Protein AF-0000000077558206 (afdb_homodimer)

Structure (mmCIF, N/CA/C/O backbone):
data_AF-0000000077558206-model_v1
#
loop_
_entity.id
_entity.type
_entity.pdbx_description
1 polymer '(pine wood nematode) hypothetical protein'
#
loop_
_atom_site.group_PDB
_atom_site.id
_atom_site.type_symbol
_atom_site.label_atom_id
_atom_site.label_alt_id
_atom_site.label_comp_id
_atom_site.label_asym_id
_atom_site.label_entity_id
_atom_site.label_seq_id
_atom_site.pdbx_PDB_ins_code
_atom_site.Cartn_x
_atom_site.Cartn_y
_atom_site.Cartn_z
_atom_site.occupancy
_atom_site.B_iso_or_equiv
_atom_site.auth_seq_id
_atom_site.auth_comp_id
_atom_site.auth_asym_id
_atom_site.auth_atom_id
_atom_site.pdbx_PDB_model_num
ATOM 1 N N . MET A 1 1 ? -5.539 -11.508 20.312 1 57.5 1 MET A N 1
ATOM 2 C CA . MET A 1 1 ? -4.316 -12.227 19.969 1 57.5 1 MET A CA 1
ATOM 3 C C . MET A 1 1 ? -4.086 -12.203 18.453 1 57.5 1 MET A C 1
ATOM 5 O O . MET A 1 1 ? -5.039 -12.141 17.688 1 57.5 1 MET A O 1
ATOM 9 N N . GLY A 1 2 ? -2.895 -11.781 18.016 1 81.25 2 GLY A N 1
ATOM 10 C CA . GLY A 1 2 ? -2.566 -11.617 16.609 1 81.25 2 GLY A CA 1
ATOM 11 C C . GLY A 1 2 ? -2.549 -12.922 15.836 1 81.25 2 GLY A C 1
ATOM 12 O O . GLY A 1 2 ? -2.586 -14 16.438 1 81.25 2 GLY A O 1
ATOM 13 N N . TYR A 1 3 ? -2.822 -13.117 14.633 1 94.12 3 TYR A N 1
ATOM 14 C CA . TYR A 1 3 ? -2.773 -14.273 13.734 1 94.12 3 TYR A CA 1
ATOM 15 C C . TYR A 1 3 ? -1.384 -14.891 13.719 1 94.12 3 TYR A C 1
ATOM 17 O O . TYR A 1 3 ? -0.377 -14.18 13.695 1 94.12 3 TYR A O 1
ATOM 25 N N . SER A 1 4 ? -1.424 -16.219 13.82 1 95.5 4 SER A N 1
ATOM 26 C CA . SER A 1 4 ? -0.163 -16.891 13.555 1 95.5 4 SER A CA 1
ATOM 27 C C . SER A 1 4 ? 0.187 -16.859 12.07 1 95.5 4 SER A C 1
ATOM 29 O O . SER A 1 4 ? -0.67 -16.562 11.234 1 95.5 4 SER A O 1
ATOM 31 N N . LYS A 1 5 ? 1.451 -17.172 11.789 1 95.75 5 LYS A N 1
ATOM 32 C CA . LYS A 1 5 ? 1.877 -17.266 10.398 1 95.75 5 LYS A CA 1
ATOM 33 C C . LYS A 1 5 ? 1.043 -18.297 9.641 1 95.75 5 LYS A C 1
ATOM 35 O O . LYS A 1 5 ? 0.62 -18.047 8.508 1 95.75 5 LYS A O 1
ATOM 40 N N . GLU A 1 6 ? 0.817 -19.453 10.188 1 97.38 6 GLU A N 1
ATOM 41 C CA . GLU A 1 6 ? 0.052 -20.531 9.555 1 97.38 6 GLU A CA 1
ATOM 42 C C . GLU A 1 6 ? -1.381 -20.078 9.273 1 97.38 6 GLU A C 1
ATOM 44 O O . GLU A 1 6 ? -1.93 -20.391 8.211 1 97.38 6 GLU A O 1
ATOM 49 N N . GLU A 1 7 ? -1.944 -19.375 10.18 1 97.94 7 GLU A N 1
ATOM 50 C CA . GLU A 1 7 ? -3.301 -18.875 9.984 1 97.94 7 GLU A CA 1
ATOM 51 C C . GLU A 1 7 ? -3.365 -17.891 8.82 1 97.94 7 GLU A C 1
ATOM 53 O O . GLU A 1 7 ? -4.305 -17.922 8.023 1 97.94 7 GLU A O 1
ATOM 58 N N . LEU A 1 8 ? -2.393 -17.047 8.75 1 98.25 8 LEU A N 1
ATOM 59 C CA . LEU A 1 8 ? -2.355 -16.078 7.66 1 98.25 8 LEU A CA 1
ATOM 60 C C . LEU A 1 8 ? -2.121 -16.766 6.324 1 98.25 8 LEU A C 1
ATOM 62 O O . LEU A 1 8 ? -2.713 -16.375 5.309 1 98.25 8 LEU A O 1
ATOM 66 N N . GLU A 1 9 ? -1.295 -17.797 6.32 1 98.19 9 GLU A N 1
ATOM 67 C CA . GLU A 1 9 ? -1.099 -18.594 5.105 1 98.19 9 GLU A CA 1
ATOM 68 C C . GLU A 1 9 ? -2.408 -19.219 4.641 1 98.19 9 GLU A C 1
ATOM 70 O O . GLU A 1 9 ? -2.693 -19.25 3.443 1 98.19 9 GLU A O 1
ATOM 75 N N . ASN A 1 10 ? -3.145 -19.641 5.52 1 97.81 10 ASN A N 1
ATOM 76 C CA . ASN A 1 10 ? -4.418 -20.266 5.18 1 97.81 10 ASN A CA 1
ATOM 77 C C . ASN A 1 10 ? -5.414 -19.25 4.637 1 97.81 10 ASN A C 1
ATOM 79 O O . ASN A 1 10 ? -6.188 -19.562 3.727 1 97.81 10 ASN A O 1
ATOM 83 N N . LEU A 1 11 ? -5.355 -18.047 5.184 1 97.44 11 LEU A N 1
ATOM 84 C CA . LEU A 1 11 ? -6.246 -16.984 4.703 1 97.44 11 LEU A CA 1
ATOM 85 C C . LEU A 1 11 ? -5.91 -16.609 3.268 1 97.44 11 LEU A C 1
ATOM 87 O O . LEU A 1 11 ? -6.809 -16.297 2.477 1 97.44 11 LEU A O 1
ATOM 91 N N . LEU A 1 12 ? -4.648 -16.672 2.92 1 97.94 12 LEU A N 1
ATOM 92 C CA . LEU A 1 12 ? -4.227 -16.219 1.602 1 97.94 12 LEU A CA 1
ATOM 93 C C . LEU A 1 12 ? -4.195 -17.375 0.605 1 97.94 12 LEU A C 1
ATOM 95 O O . LEU A 1 12 ? -4 -17.156 -0.593 1 97.94 12 LEU A O 1
ATOM 99 N N . LYS A 1 13 ? -4.414 -18.562 1.071 1 97.25 13 LYS A N 1
ATOM 100 C CA . LYS A 1 13 ? -4.199 -19.75 0.261 1 97.25 13 LYS A CA 1
ATOM 101 C C . LYS A 1 13 ? -5.047 -19.719 -1.009 1 97.25 13 LYS A C 1
ATOM 103 O O . LYS A 1 13 ? -4.543 -19.984 -2.104 1 97.25 13 LYS A O 1
ATOM 108 N N . VAL A 1 14 ? -6.277 -19.375 -0.902 1 96 14 VAL A N 1
ATOM 109 C CA . VAL A 1 14 ? -7.168 -19.359 -2.059 1 96 14 VAL A CA 1
ATOM 110 C C . VAL A 1 14 ? -6.668 -18.344 -3.078 1 96 14 VAL A C 1
ATOM 112 O O . VAL A 1 14 ? -6.59 -18.641 -4.273 1 96 14 VAL A O 1
ATOM 115 N N . SER A 1 15 ? -6.328 -17.156 -2.637 1 97.12 15 SER A N 1
ATOM 116 C CA . SER A 1 15 ? -5.848 -16.078 -3.51 1 97.12 15 SER A CA 1
ATOM 117 C C . SER A 1 15 ? -4.535 -16.469 -4.18 1 97.12 15 SER A C 1
ATOM 119 O O . SER A 1 15 ? -4.359 -16.266 -5.383 1 97.12 15 SER A O 1
ATOM 121 N N . GLU A 1 16 ? -3.66 -17.016 -3.387 1 96.75 16 GLU A N 1
ATOM 122 C CA . GLU A 1 16 ? -2.344 -17.328 -3.934 1 96.75 16 GLU A CA 1
ATOM 123 C C . GLU A 1 16 ? -2.4 -18.562 -4.844 1 96.75 16 GLU A C 1
ATOM 125 O O . GLU A 1 16 ? -1.665 -18.641 -5.828 1 96.75 16 GLU A O 1
ATOM 130 N N . ASP A 1 17 ? -3.301 -19.547 -4.531 1 96.25 17 ASP A N 1
ATOM 131 C CA . ASP A 1 17 ? -3.52 -20.656 -5.445 1 96.25 17 ASP A CA 1
ATOM 132 C C . ASP A 1 17 ? -4.078 -20.172 -6.781 1 96.25 17 ASP A C 1
ATOM 134 O O . ASP A 1 17 ? -3.648 -20.625 -7.84 1 96.25 17 ASP A O 1
ATOM 138 N N . ALA A 1 18 ? -4.992 -19.281 -6.738 1 95.12 18 ALA A N 1
ATOM 139 C CA . ALA A 1 18 ? -5.559 -18.703 -7.953 1 95.12 18 ALA A CA 1
ATOM 140 C C . ALA A 1 18 ? -4.488 -17.969 -8.758 1 95.12 18 ALA A C 1
ATOM 142 O O . ALA A 1 18 ? -4.48 -18.031 -9.992 1 95.12 18 ALA A O 1
ATOM 143 N N . ALA A 1 19 ? -3.67 -17.312 -8.094 1 94.56 19 ALA A N 1
ATOM 144 C CA . ALA A 1 19 ? -2.58 -16.594 -8.758 1 94.56 19 ALA A CA 1
ATOM 145 C C . ALA A 1 19 ? -1.651 -17.562 -9.484 1 94.56 19 ALA A C 1
ATOM 147 O O . ALA A 1 19 ? -1.249 -17.312 -10.625 1 94.56 19 ALA A O 1
ATOM 148 N N . ASP A 1 20 ? -1.34 -18.609 -8.781 1 92.94 20 ASP A N 1
ATOM 149 C CA . ASP A 1 20 ? -0.462 -19.625 -9.383 1 92.94 20 ASP A CA 1
ATOM 150 C C . ASP A 1 20 ? -1.051 -20.156 -10.68 1 92.94 20 ASP A C 1
ATOM 152 O O . ASP A 1 20 ? -0.348 -20.281 -11.688 1 92.94 20 ASP A O 1
ATOM 156 N N . VAL A 1 21 ? -2.266 -20.438 -10.672 1 93.56 21 VAL A N 1
ATOM 157 C CA . VAL A 1 21 ? -2.949 -20.984 -11.836 1 93.56 21 VAL A CA 1
ATOM 158 C C . VAL A 1 21 ? -3.002 -19.938 -12.945 1 93.56 21 VAL A C 1
ATOM 160 O O . VAL A 1 21 ? -2.674 -20.234 -14.102 1 93.56 21 VAL A O 1
ATOM 163 N N . ALA A 1 22 ? -3.393 -18.734 -12.617 1 93.19 22 ALA A N 1
ATOM 164 C CA . ALA A 1 22 ? -3.543 -17.672 -13.609 1 93.19 22 ALA A CA 1
ATOM 165 C C . ALA A 1 22 ? -2.211 -17.359 -14.289 1 93.19 22 ALA A C 1
ATOM 167 O O . ALA A 1 22 ? -2.16 -17.156 -15.508 1 93.19 22 ALA A O 1
ATOM 168 N N . VAL A 1 23 ? -1.172 -17.297 -13.5 1 89.06 23 VAL A N 1
ATOM 169 C CA . VAL A 1 23 ? 0.158 -16.984 -14.008 1 89.06 23 VAL A CA 1
ATOM 170 C C . VAL A 1 23 ? 0.645 -18.125 -14.906 1 89.06 23 VAL A C 1
ATOM 172 O O . VAL A 1 23 ? 1.189 -17.875 -15.984 1 89.06 23 VAL A O 1
ATOM 175 N N . GLU A 1 24 ? 0.422 -19.344 -14.438 1 86.81 24 GLU A N 1
ATOM 176 C CA . GLU A 1 24 ? 0.828 -20.5 -15.211 1 86.81 24 GLU A CA 1
ATOM 177 C C . GLU A 1 24 ? 0.136 -20.531 -16.578 1 86.81 24 GLU A C 1
ATOM 179 O O . GLU A 1 24 ? 0.767 -20.812 -17.594 1 86.81 24 GLU A O 1
ATOM 184 N N . LEU A 1 25 ? -1.061 -20.109 -16.625 1 87.38 25 LEU A N 1
ATOM 185 C CA . LEU A 1 25 ? -1.852 -20.172 -17.844 1 87.38 25 LEU A CA 1
ATOM 186 C C . LEU A 1 25 ? -1.728 -18.875 -18.641 1 87.38 25 LEU A C 1
ATOM 188 O O . LEU A 1 25 ? -2.254 -18.781 -19.75 1 87.38 25 LEU A O 1
ATOM 192 N N . LYS A 1 26 ? -1.07 -17.922 -18.062 1 87.25 26 LYS A N 1
ATOM 193 C CA . LYS A 1 26 ? -0.987 -16.594 -18.656 1 87.25 26 LYS A CA 1
ATOM 194 C C . LYS A 1 26 ? -2.373 -16.062 -19.016 1 87.25 26 LYS A C 1
ATOM 196 O O . LYS A 1 26 ? -2.572 -15.523 -20.109 1 87.25 26 LYS A O 1
ATOM 201 N N . ASP A 1 27 ? -3.268 -16.344 -18.094 1 90.81 27 ASP A N 1
ATOM 202 C CA . ASP A 1 27 ? -4.676 -15.984 -18.234 1 90.81 27 ASP A CA 1
ATOM 203 C C . ASP A 1 27 ? -4.91 -14.523 -17.844 1 90.81 27 ASP A C 1
ATOM 205 O O . ASP A 1 27 ? -4.957 -14.18 -16.672 1 90.81 27 ASP A O 1
ATOM 209 N N . HIS A 1 28 ? -5.18 -13.727 -18.797 1 92.19 28 HIS A N 1
ATOM 210 C CA . HIS A 1 28 ? -5.32 -12.289 -18.594 1 92.19 28 HIS A CA 1
ATOM 211 C C . HIS A 1 28 ? -6.465 -11.984 -17.625 1 92.19 28 HIS A C 1
ATOM 213 O O . HIS A 1 28 ? -6.312 -11.18 -16.703 1 92.19 28 HIS A O 1
ATOM 219 N N . GLU A 1 29 ? -7.57 -12.57 -17.844 1 93.94 29 GLU A N 1
ATOM 220 C CA . GLU A 1 29 ? -8.727 -12.344 -16.984 1 93.94 29 GLU A CA 1
ATOM 221 C C . GLU A 1 29 ? -8.461 -12.828 -15.555 1 93.94 29 GLU A C 1
ATOM 223 O O . GLU A 1 29 ? -8.82 -12.156 -14.586 1 93.94 29 GLU A O 1
ATOM 228 N N . GLY A 1 30 ? -7.906 -13.953 -15.422 1 94.94 30 GLY A N 1
ATOM 229 C CA . GLY A 1 30 ? -7.555 -14.484 -14.117 1 94.94 30 GLY A CA 1
ATOM 230 C C . GLY A 1 30 ? -6.582 -13.602 -13.359 1 94.94 30 GLY A C 1
ATOM 231 O O . GLY A 1 30 ? -6.711 -13.43 -12.148 1 94.94 30 GLY A O 1
ATOM 232 N N . ILE A 1 31 ? -5.594 -13.094 -14.047 1 94.94 31 ILE A N 1
ATOM 233 C CA . ILE A 1 31 ? -4.629 -12.203 -13.43 1 94.94 31 ILE A CA 1
ATOM 234 C C . ILE A 1 31 ? -5.328 -10.922 -12.961 1 94.94 31 ILE A C 1
ATOM 236 O O . ILE A 1 31 ? -5.09 -10.445 -11.852 1 94.94 31 ILE A O 1
ATOM 240 N N . SER A 1 32 ? -6.156 -10.438 -13.828 1 96.69 32 SER A N 1
ATOM 241 C CA . SER A 1 32 ? -6.906 -9.242 -13.469 1 96.69 32 SER A CA 1
ATOM 242 C C . SER A 1 32 ? -7.691 -9.438 -12.18 1 96.69 32 SER A C 1
ATOM 244 O O . SER A 1 32 ? -7.758 -8.539 -11.344 1 96.69 32 SER A O 1
ATOM 246 N N . LYS A 1 33 ? -8.188 -10.555 -11.922 1 96.12 33 LYS A N 1
ATOM 247 C CA . LYS A 1 33 ? -9.07 -10.844 -10.797 1 96.12 33 LYS A CA 1
ATOM 248 C C . LYS A 1 33 ? -8.289 -10.953 -9.492 1 96.12 33 LYS A C 1
ATOM 250 O O . LYS A 1 33 ? -8.875 -10.945 -8.406 1 96.12 33 LYS A O 1
ATOM 255 N N . LEU A 1 34 ? -6.992 -11.047 -9.586 1 97.12 34 LEU A N 1
ATOM 256 C CA . LEU A 1 34 ? -6.164 -11.094 -8.383 1 97.12 34 LEU A CA 1
ATOM 257 C C . LEU A 1 34 ? -6.129 -9.734 -7.691 1 97.12 34 LEU A C 1
ATOM 259 O O . LEU A 1 34 ? -5.797 -9.648 -6.508 1 97.12 34 LEU A O 1
ATOM 263 N N . TYR A 1 35 ? -6.434 -8.742 -8.445 1 98.06 35 TYR A N 1
ATOM 264 C CA . TYR A 1 35 ? -6.184 -7.387 -7.98 1 98.06 35 TYR A CA 1
ATOM 265 C C . TYR A 1 35 ? -7.488 -6.68 -7.633 1 98.06 35 TYR A C 1
ATOM 267 O O . TYR A 1 35 ? -8.508 -6.891 -8.289 1 98.06 35 TYR A O 1
ATOM 275 N N . HIS A 1 36 ? -7.422 -5.848 -6.609 1 98.12 36 HIS A N 1
ATOM 276 C CA . HIS A 1 36 ? -8.492 -4.91 -6.285 1 98.12 36 HIS A CA 1
ATOM 277 C C . HIS A 1 36 ? -8.672 -3.873 -7.387 1 98.12 36 HIS A C 1
ATOM 279 O O . HIS A 1 36 ? -7.723 -3.568 -8.117 1 98.12 36 HIS A O 1
ATOM 285 N N . GLU A 1 37 ? -9.828 -3.285 -7.508 1 96.62 37 GLU A N 1
ATOM 286 C CA . GLU A 1 37 ? -10.117 -2.309 -8.555 1 96.62 37 GLU A CA 1
ATOM 287 C C . GLU A 1 37 ? -9.219 -1.079 -8.422 1 96.62 37 GLU A C 1
ATOM 289 O O . GLU A 1 37 ? -8.875 -0.443 -9.422 1 96.62 37 GLU A O 1
ATOM 294 N N . ASP A 1 38 ? -8.695 -0.788 -7.152 1 97.44 38 ASP A N 1
ATOM 295 C CA . ASP A 1 38 ? -7.84 0.366 -6.902 1 97.44 38 ASP A CA 1
ATOM 296 C C . ASP A 1 38 ? -6.383 -0.06 -6.738 1 97.44 38 ASP A C 1
ATOM 298 O O . ASP A 1 38 ? -5.594 0.637 -6.094 1 97.44 38 ASP A O 1
ATOM 302 N N . ALA A 1 39 ? -6.117 -1.202 -7.23 1 98.56 39 ALA A N 1
ATOM 303 C CA . ALA A 1 39 ? -4.77 -1.729 -7.023 1 98.56 39 ALA A CA 1
ATOM 304 C C . ALA A 1 39 ? -3.744 -0.949 -7.84 1 98.56 39 ALA A C 1
ATOM 306 O O . ALA A 1 39 ? -4.074 -0.385 -8.883 1 98.56 39 ALA A O 1
ATOM 307 N N . VAL A 1 40 ? -2.541 -0.967 -7.348 1 98.5 40 VAL A N 1
ATOM 308 C CA . VAL A 1 40 ? -1.396 -0.405 -8.055 1 98.5 40 VAL A CA 1
ATOM 309 C C . VAL A 1 40 ? -0.265 -1.43 -8.109 1 98.5 40 VAL A C 1
ATOM 311 O O . VAL A 1 40 ? -0.024 -2.146 -7.137 1 98.5 40 VAL A O 1
ATOM 314 N N . LEU A 1 41 ? 0.316 -1.596 -9.266 1 97.44 41 LEU A N 1
ATOM 315 C CA . LEU A 1 41 ? 1.549 -2.344 -9.492 1 97.44 41 LEU A CA 1
ATOM 316 C C . LEU A 1 41 ? 2.725 -1.398 -9.719 1 97.44 41 LEU A C 1
ATOM 318 O O . LEU A 1 41 ? 2.697 -0.579 -10.641 1 97.44 41 LEU A O 1
ATOM 322 N N . ILE A 1 42 ? 3.699 -1.529 -8.883 1 97.06 42 ILE A N 1
ATOM 323 C CA . ILE A 1 42 ? 4.80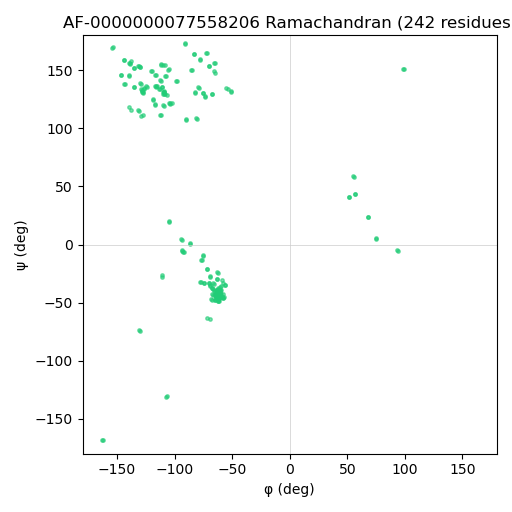1 -0.572 -8.906 1 97.06 42 ILE A CA 1
ATOM 324 C C . ILE A 1 42 ? 6.098 -1.287 -9.266 1 97.06 42 ILE A C 1
ATOM 326 O O . ILE A 1 42 ? 6.508 -2.23 -8.578 1 97.06 42 ILE A O 1
ATOM 330 N N . HIS A 1 43 ? 6.641 -0.835 -10.328 1 94.75 43 HIS A N 1
ATOM 331 C CA . HIS A 1 43 ? 8.039 -1.146 -10.602 1 94.75 43 HIS A CA 1
ATOM 332 C C . HIS A 1 43 ? 8.969 -0.097 -10 1 94.75 43 HIS A C 1
ATOM 334 O O . HIS A 1 43 ? 9.07 1.019 -10.516 1 94.75 43 HIS A O 1
ATOM 340 N N . SER A 1 44 ? 9.633 -0.468 -8.977 1 95.38 44 SER A N 1
ATOM 341 C CA . SER A 1 44 ? 10.414 0.474 -8.188 1 95.38 44 SER A CA 1
ATOM 342 C C . SER A 1 44 ? 11.344 1.302 -9.07 1 95.38 44 SER A C 1
ATOM 344 O O . SER A 1 44 ? 12.031 0.758 -9.938 1 95.38 44 SER A O 1
ATOM 346 N N . GLY A 1 45 ? 11.289 2.637 -8.82 1 94.19 45 GLY A N 1
ATOM 347 C CA . GLY A 1 45 ? 12.172 3.549 -9.531 1 94.19 45 GLY A CA 1
ATOM 348 C C . GLY A 1 45 ? 11.75 3.791 -10.969 1 94.19 45 GLY A C 1
ATOM 349 O O . GLY A 1 45 ? 12.438 4.496 -11.711 1 94.19 45 GLY A O 1
ATOM 350 N N . SER A 1 46 ? 10.609 3.27 -11.43 1 93.44 46 SER A N 1
ATOM 351 C CA . SER A 1 46 ? 10.25 3.355 -12.836 1 93.44 46 SER A CA 1
ATOM 352 C C . SER A 1 46 ? 8.828 3.869 -13.016 1 93.44 46 SER A C 1
ATOM 354 O O . SER A 1 46 ? 8.617 5.039 -13.344 1 93.44 46 SER A O 1
ATOM 356 N N . ASN A 1 47 ? 7.859 3.029 -12.719 1 93.94 47 ASN A N 1
ATOM 357 C CA . ASN A 1 47 ? 6.477 3.412 -12.992 1 93.94 47 ASN A CA 1
ATOM 358 C C . ASN A 1 47 ? 5.504 2.686 -12.062 1 93.94 47 ASN A C 1
ATOM 360 O O . ASN A 1 47 ? 5.898 1.781 -11.328 1 93.94 47 ASN A O 1
ATOM 364 N N . ALA A 1 48 ? 4.316 3.135 -12.094 1 97.38 48 ALA A N 1
ATOM 365 C CA . ALA A 1 48 ? 3.191 2.477 -11.438 1 97.38 48 ALA A CA 1
ATOM 366 C C . ALA A 1 48 ? 2.021 2.303 -12.406 1 97.38 48 ALA A C 1
ATOM 368 O O . ALA A 1 48 ? 1.736 3.191 -13.211 1 97.38 48 ALA A O 1
ATOM 369 N N . THR A 1 49 ? 1.419 1.169 -12.352 1 97.69 49 THR A N 1
ATOM 370 C CA . THR A 1 49 ? 0.221 0.876 -13.125 1 97.69 49 THR A CA 1
ATOM 371 C C . THR A 1 49 ? -1.006 0.791 -12.227 1 97.69 49 THR A C 1
ATOM 373 O O . THR A 1 49 ? -0.984 0.1 -11.203 1 97.69 49 THR A O 1
ATOM 376 N N . TYR A 1 50 ? -2.037 1.519 -12.609 1 98 50 TYR A N 1
ATOM 377 C CA . TYR A 1 50 ? -3.24 1.592 -11.789 1 98 50 TYR A CA 1
ATOM 378 C C . TYR A 1 50 ? -4.398 0.85 -12.445 1 98 50 TYR A C 1
ATOM 380 O O . TYR A 1 50 ? -4.656 1.027 -13.641 1 98 50 TYR A O 1
ATOM 388 N N . GLY A 1 51 ? -5.051 0.02 -11.648 1 97.88 51 GLY A N 1
ATOM 389 C CA . GLY A 1 51 ? -6.281 -0.618 -12.086 1 97.88 51 GLY A CA 1
ATOM 390 C C . GLY A 1 51 ? -6.07 -2.033 -12.594 1 97.88 51 GLY A C 1
ATOM 391 O O . GLY A 1 51 ? -5.055 -2.33 -13.227 1 97.88 51 GLY A O 1
ATOM 392 N N . ARG A 1 52 ? -7.078 -2.852 -12.453 1 96.5 52 ARG A N 1
ATOM 393 C CA . ARG A 1 52 ? -7 -4.293 -12.68 1 96.5 52 ARG A CA 1
ATOM 394 C C . ARG A 1 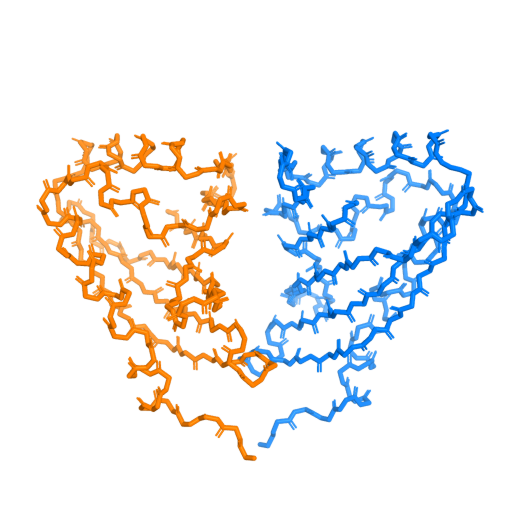52 ? -6.648 -4.605 -14.125 1 96.5 52 ARG A C 1
ATOM 396 O O . ARG A 1 52 ? -5.785 -5.441 -14.398 1 96.5 52 ARG A O 1
ATOM 403 N N . LYS A 1 53 ? -7.359 -3.965 -15.031 1 94.94 53 LYS A N 1
ATOM 404 C CA . LYS A 1 53 ? -7.152 -4.27 -16.438 1 94.94 53 LYS A CA 1
ATOM 405 C C . LYS A 1 53 ? -5.75 -3.881 -16.891 1 94.94 53 LYS A C 1
ATOM 407 O O . LYS A 1 53 ? -5.059 -4.668 -17.547 1 94.94 53 LYS A O 1
ATOM 412 N N . ALA A 1 54 ? -5.375 -2.666 -16.531 1 96.88 54 ALA A N 1
ATOM 413 C CA . ALA A 1 54 ? -4.047 -2.188 -16.906 1 96.88 54 ALA A CA 1
ATOM 414 C C . ALA A 1 54 ? -2.953 -3.062 -16.297 1 96.88 54 ALA A C 1
ATOM 416 O O . ALA A 1 54 ? -1.943 -3.34 -16.953 1 96.88 54 ALA A O 1
ATOM 417 N N . ILE A 1 55 ? -3.145 -3.504 -15.039 1 97.56 55 ILE A N 1
ATOM 418 C CA . ILE A 1 55 ? -2.162 -4.355 -14.375 1 97.56 55 ILE A CA 1
ATOM 419 C C . ILE A 1 55 ? -2.068 -5.695 -15.109 1 97.56 55 ILE A C 1
ATOM 421 O O . ILE A 1 55 ? -0.971 -6.203 -15.344 1 97.56 55 ILE A O 1
ATOM 425 N N . ALA A 1 56 ? -3.221 -6.246 -15.469 1 95.88 56 ALA A N 1
ATOM 426 C CA . ALA A 1 56 ? -3.229 -7.516 -16.188 1 95.88 56 ALA A CA 1
ATOM 427 C C . ALA A 1 56 ? -2.496 -7.391 -17.516 1 95.88 56 ALA A C 1
ATOM 429 O O . ALA A 1 56 ? -1.708 -8.266 -17.891 1 95.88 56 ALA A O 1
ATOM 430 N N . ASP A 1 57 ? -2.711 -6.273 -18.266 1 94.62 57 ASP A N 1
ATOM 431 C CA . ASP A 1 57 ? -2.023 -6.031 -19.531 1 94.62 57 ASP A CA 1
ATOM 432 C C . ASP A 1 57 ? -0.512 -5.961 -19.328 1 94.62 57 ASP A C 1
ATOM 434 O O . ASP A 1 57 ? 0.25 -6.555 -20.094 1 94.62 57 ASP A O 1
ATOM 438 N N . ASN A 1 58 ? -0.168 -5.23 -18.297 1 92.38 58 ASN A N 1
ATOM 439 C CA . ASN A 1 58 ? 1.249 -5.102 -17.984 1 92.38 58 ASN A CA 1
ATOM 440 C C . ASN A 1 58 ? 1.872 -6.449 -17.625 1 92.38 58 ASN A C 1
ATOM 442 O O . ASN A 1 58 ? 2.953 -6.785 -18.109 1 92.38 58 ASN A O 1
ATOM 446 N N . PHE A 1 59 ? 1.205 -7.156 -16.891 1 87.69 59 PHE A N 1
ATOM 447 C CA . PHE A 1 59 ? 1.693 -8.453 -16.438 1 87.69 59 PHE A CA 1
ATOM 448 C C . PHE A 1 59 ? 1.861 -9.406 -17.609 1 87.69 59 PHE A C 1
ATOM 450 O O . PHE A 1 59 ? 2.879 -10.094 -17.719 1 87.69 59 PHE A O 1
ATOM 457 N N . VAL A 1 60 ? 0.911 -9.438 -18.406 1 84.38 60 VAL A N 1
ATOM 458 C CA . VAL A 1 60 ? 0.953 -10.312 -19.562 1 84.38 60 VAL A CA 1
ATOM 459 C C . VAL A 1 60 ? 2.111 -9.914 -20.469 1 84.38 60 VAL A C 1
ATOM 461 O O . VAL A 1 60 ? 2.811 -10.773 -21.016 1 84.38 60 VAL A O 1
ATOM 464 N N . GLN A 1 61 ? 2.35 -8.672 -20.594 1 84.56 61 GLN A N 1
ATOM 465 C CA . GLN A 1 61 ? 3.477 -8.195 -21.391 1 84.56 61 GLN A CA 1
ATOM 466 C C . GLN A 1 61 ? 4.805 -8.609 -20.766 1 84.56 61 GLN A C 1
ATOM 468 O O . GLN A 1 61 ? 5.738 -9 -21.484 1 84.56 61 GLN A O 1
ATOM 473 N N . LEU A 1 62 ? 4.844 -8.531 -19.484 1 81.06 62 LEU A N 1
ATOM 474 C CA . LEU A 1 62 ? 6.047 -8.961 -18.781 1 81.06 62 LEU A CA 1
ATOM 475 C C . LEU A 1 62 ? 6.293 -10.445 -18.969 1 81.06 62 LEU A C 1
ATOM 477 O O . LEU A 1 62 ? 7.438 -10.875 -19.141 1 81.06 62 LEU A O 1
ATOM 481 N N . MET A 1 63 ? 5.254 -11.195 -18.953 1 81 63 MET A N 1
ATOM 482 C CA . MET A 1 63 ? 5.375 -12.641 -19.109 1 81 63 MET A CA 1
ATOM 483 C C . MET A 1 63 ? 5.809 -13.008 -20.516 1 81 63 MET A C 1
ATOM 485 O O . MET A 1 63 ? 6.449 -14.039 -20.734 1 81 63 MET A O 1
ATOM 489 N N . LYS A 1 64 ? 5.473 -12.18 -21.453 1 79.88 64 LYS A N 1
ATOM 490 C CA . LYS A 1 64 ? 5.914 -12.406 -22.812 1 79.88 64 LYS A CA 1
ATOM 491 C C . LYS A 1 64 ? 7.414 -12.172 -22.969 1 79.88 64 LYS A C 1
ATOM 493 O O . LYS A 1 64 ? 8.07 -12.82 -23.781 1 79.88 64 LYS A O 1
ATOM 498 N N . LEU A 1 65 ? 7.82 -11.234 -22.188 1 78.38 65 LEU A N 1
ATOM 499 C CA . LEU A 1 65 ? 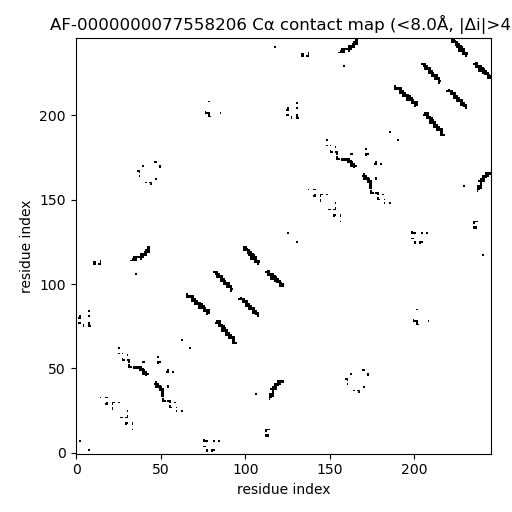9.234 -10.898 -22.25 1 78.38 65 LEU A CA 1
ATOM 500 C C . LEU A 1 65 ? 10.078 -11.93 -21.516 1 78.38 65 LEU A C 1
ATOM 502 O O . LEU A 1 65 ? 11.219 -12.195 -21.906 1 78.38 65 LEU A O 1
ATOM 506 N N . PHE A 1 66 ? 9.375 -12.383 -20.516 1 77 66 PHE A N 1
ATOM 507 C CA . PHE A 1 66 ? 10.078 -13.383 -19.734 1 77 66 PHE A CA 1
ATOM 508 C C . PHE A 1 66 ? 9.367 -14.734 -19.812 1 77 66 PHE A C 1
ATOM 510 O O . PHE A 1 66 ? 8.141 -14.797 -19.875 1 77 66 PHE A O 1
ATOM 517 N N . ASP A 1 67 ? 10.047 -15.766 -19.984 1 70.94 67 ASP A N 1
ATOM 518 C CA . ASP A 1 67 ? 9.461 -17.094 -20.156 1 70.94 67 ASP A CA 1
ATOM 519 C C . ASP A 1 67 ? 8.828 -17.594 -18.859 1 70.94 67 ASP A C 1
ATOM 521 O O . ASP A 1 67 ? 7.648 -17.938 -18.844 1 70.94 67 ASP A O 1
ATOM 525 N N . LYS A 1 68 ? 9.711 -17.797 -17.812 1 81.25 68 LYS A N 1
ATOM 526 C CA . LYS A 1 68 ? 9.266 -18.344 -16.531 1 81.25 68 LYS A CA 1
ATOM 527 C C . LYS A 1 68 ? 9.945 -17.625 -15.367 1 81.25 68 LYS A C 1
ATOM 529 O O . LYS A 1 68 ? 11.047 -17.094 -15.516 1 81.25 68 LYS A O 1
ATOM 534 N N . PHE A 1 69 ? 9.078 -17.547 -14.344 1 87.38 69 PHE A N 1
ATOM 535 C CA . PHE A 1 69 ? 9.695 -17.047 -13.117 1 87.38 69 PHE A CA 1
ATOM 536 C C . PHE A 1 69 ? 9.344 -17.938 -11.93 1 87.38 69 PHE A C 1
ATOM 538 O O . PHE A 1 69 ? 8.398 -18.719 -12 1 87.38 69 PHE A O 1
ATOM 545 N N . VAL A 1 70 ? 10.242 -17.891 -10.984 1 89 70 VAL A N 1
ATOM 546 C CA . VAL A 1 70 ? 10.047 -18.609 -9.734 1 89 70 VAL A CA 1
ATOM 547 C C . VAL A 1 70 ? 9.82 -17.625 -8.594 1 89 70 VAL A C 1
ATOM 549 O O . VAL A 1 70 ? 10.492 -16.594 -8.523 1 89 70 VAL A O 1
ATOM 552 N N . LEU A 1 71 ? 8.828 -17.984 -7.812 1 92.88 71 LEU A N 1
ATOM 553 C CA . LEU A 1 71 ? 8.477 -17.141 -6.668 1 92.88 71 LEU A CA 1
ATOM 554 C C . LEU A 1 71 ? 8.773 -17.859 -5.359 1 92.88 71 LEU A C 1
ATOM 556 O O . LEU A 1 71 ? 8.484 -19.062 -5.219 1 92.88 71 LEU A O 1
ATOM 560 N N . LYS A 1 72 ? 9.406 -17.156 -4.438 1 95.12 72 LYS A N 1
ATOM 561 C CA . LYS A 1 72 ? 9.578 -17.609 -3.057 1 95.12 72 LYS A CA 1
ATOM 562 C C . LYS A 1 72 ? 8.789 -16.734 -2.09 1 95.12 72 LYS A C 1
ATOM 564 O O . LYS A 1 72 ? 9.125 -15.57 -1.878 1 95.12 72 LYS A O 1
ATOM 569 N N . LYS A 1 73 ? 7.82 -17.359 -1.559 1 96.44 73 LYS A N 1
ATOM 570 C CA . LYS A 1 73 ? 7.008 -16.656 -0.572 1 96.44 73 LYS A CA 1
ATOM 571 C C . LYS A 1 73 ? 7.754 -16.5 0.749 1 96.44 73 LYS A C 1
ATOM 573 O O . LYS A 1 73 ? 8.258 -17.484 1.303 1 96.44 73 LYS A O 1
ATOM 578 N N . GLY A 1 74 ? 7.816 -15.273 1.189 1 97.56 74 GLY A N 1
ATOM 579 C CA . GLY A 1 74 ? 8.555 -15 2.412 1 97.56 74 GLY A CA 1
ATOM 580 C C . GLY A 1 74 ? 7.656 -14.711 3.598 1 97.56 74 GLY A C 1
ATOM 581 O O . GLY A 1 74 ? 6.734 -15.469 3.891 1 97.56 74 GLY A O 1
ATOM 582 N N . ASP A 1 75 ? 7.906 -13.672 4.297 1 98.06 75 ASP A N 1
ATOM 583 C CA . ASP A 1 75 ? 7.234 -13.367 5.555 1 98.06 75 ASP A CA 1
ATOM 584 C C . ASP A 1 75 ? 5.84 -12.797 5.309 1 98.06 75 ASP A C 1
ATOM 586 O O . ASP A 1 75 ? 5.539 -12.336 4.207 1 98.06 75 ASP A O 1
ATOM 590 N N . ILE A 1 76 ? 5.039 -12.898 6.32 1 98.44 76 ILE A N 1
ATOM 591 C CA . ILE A 1 76 ? 3.635 -12.523 6.219 1 98.44 76 ILE A CA 1
ATOM 592 C C . ILE A 1 76 ? 3.178 -11.867 7.52 1 98.44 76 ILE A C 1
ATOM 594 O O . ILE A 1 76 ? 3.568 -12.305 8.609 1 98.44 76 ILE A O 1
ATOM 598 N N . TRP A 1 77 ? 2.4 -10.789 7.41 1 97.94 77 TRP A N 1
ATOM 599 C CA . TRP A 1 77 ? 1.89 -10.047 8.555 1 97.94 77 TRP A CA 1
ATOM 600 C C . TRP A 1 77 ? 0.428 -9.664 8.352 1 97.94 77 TRP A C 1
ATOM 602 O O . TRP A 1 77 ? -0.058 -9.633 7.219 1 97.94 77 TRP A O 1
ATOM 612 N N . GLU A 1 78 ? -0.202 -9.43 9.422 1 97.56 78 GLU A N 1
ATOM 613 C CA . GLU A 1 78 ? -1.559 -8.898 9.336 1 97.56 78 GLU A CA 1
ATOM 614 C C . GLU A 1 78 ? -1.617 -7.449 9.805 1 97.56 78 GLU A C 1
ATOM 616 O O . GLU A 1 78 ? -0.753 -7.004 10.562 1 97.56 78 GLU A O 1
ATOM 621 N N . VAL A 1 79 ? -2.574 -6.785 9.297 1 97.31 79 VAL A N 1
ATOM 622 C CA . VAL A 1 79 ? -2.932 -5.434 9.711 1 97.31 79 VAL A CA 1
ATOM 623 C C . VAL A 1 79 ? -4.418 -5.375 10.062 1 97.31 79 VAL A C 1
ATOM 625 O O . VAL A 1 79 ? -5.262 -5.82 9.281 1 97.31 79 VAL A O 1
ATOM 628 N N . ASN A 1 80 ? -4.73 -4.809 11.219 1 96.56 80 ASN A N 1
ATOM 629 C CA . ASN A 1 80 ? -6.105 -4.531 11.625 1 96.56 80 ASN A CA 1
ATOM 630 C C . ASN A 1 80 ? -6.965 -5.789 11.586 1 96.56 80 ASN A C 1
ATOM 632 O O . ASN A 1 80 ? -8.008 -5.816 10.922 1 96.56 80 ASN A O 1
ATOM 636 N N . ASP A 1 81 ? -6.52 -6.805 12.367 1 96.19 81 ASP A N 1
ATOM 637 C CA . ASP A 1 81 ? -7.262 -8.055 12.453 1 96.19 81 ASP A CA 1
ATOM 638 C C . ASP A 1 81 ? -7.461 -8.672 11.07 1 96.19 81 ASP A C 1
ATOM 640 O O . ASP A 1 81 ? -8.594 -8.969 10.672 1 96.19 81 ASP A O 1
ATOM 644 N N . ALA A 1 82 ? -6.438 -8.68 10.227 1 97.25 82 ALA A N 1
ATOM 645 C CA . ALA A 1 82 ? -6.305 -9.312 8.922 1 97.25 82 ALA A CA 1
ATOM 646 C C . ALA A 1 82 ? -7.215 -8.641 7.895 1 97.25 82 ALA A C 1
ATOM 648 O O . ALA A 1 82 ? -7.602 -9.258 6.898 1 97.25 82 ALA A O 1
ATOM 649 N N . GLU A 1 83 ? -7.535 -7.391 8.211 1 97.81 83 GLU A N 1
ATOM 650 C CA . GLU A 1 83 ? -8.133 -6.633 7.113 1 97.81 83 GLU A CA 1
ATOM 651 C C . GLU A 1 83 ? -7.168 -6.516 5.938 1 97.81 83 GLU A C 1
ATOM 653 O O . GLU A 1 83 ? -7.586 -6.566 4.777 1 97.81 83 GLU A O 1
ATOM 658 N N . TYR A 1 84 ? -5.949 -6.332 6.32 1 98.31 84 TYR A N 1
ATOM 659 C CA . TYR A 1 84 ? -4.867 -6.422 5.344 1 98.31 84 TYR A CA 1
ATOM 660 C C . TYR A 1 84 ? -3.881 -7.523 5.723 1 98.31 84 TYR A C 1
ATOM 662 O O . TYR A 1 84 ? -3.676 -7.801 6.906 1 98.31 84 TYR A O 1
ATOM 670 N N . ILE A 1 85 ? -3.322 -8.078 4.754 1 98.56 85 ILE A N 1
ATOM 671 C CA . ILE A 1 85 ? -2.213 -9.008 4.918 1 98.56 85 ILE A CA 1
ATOM 672 C C . ILE A 1 85 ? -1.05 -8.594 4.023 1 98.56 85 ILE A C 1
ATOM 674 O O . ILE A 1 85 ? -1.25 -8.242 2.855 1 98.56 85 ILE A O 1
ATOM 678 N N . VAL A 1 86 ? 0.088 -8.57 4.602 1 98.62 86 VAL A N 1
ATOM 679 C CA . VAL A 1 86 ? 1.291 -8.18 3.879 1 98.62 86 VAL A CA 1
ATOM 680 C C . VAL A 1 86 ? 2.172 -9.398 3.629 1 98.62 86 VAL A C 1
ATOM 682 O O . VAL A 1 86 ? 2.428 -10.188 4.543 1 98.62 86 VAL A O 1
ATOM 685 N N . ARG A 1 87 ? 2.561 -9.531 2.379 1 98.56 87 ARG A N 1
ATOM 686 C CA . ARG A 1 87 ? 3.479 -10.586 1.964 1 98.56 87 ARG A CA 1
ATOM 687 C C . ARG A 1 87 ? 4.758 -10 1.374 1 98.56 87 ARG A C 1
ATOM 689 O O . ARG A 1 87 ? 4.703 -9.141 0.494 1 98.56 87 ARG A O 1
ATOM 696 N N . LYS A 1 88 ? 5.836 -10.414 1.953 1 98.19 88 LYS A N 1
ATOM 697 C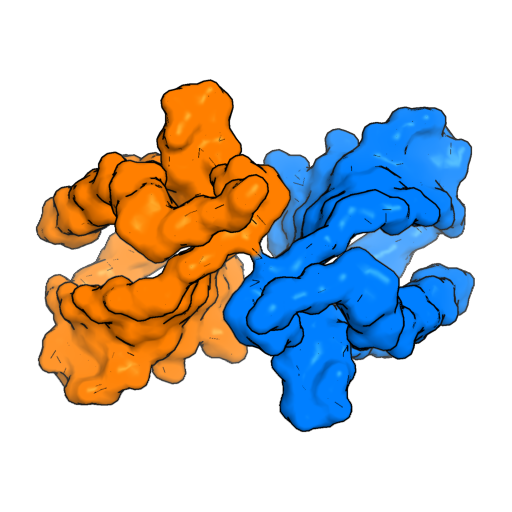 CA . LYS A 1 88 ? 7.133 -10.141 1.349 1 98.19 88 LYS A CA 1
ATOM 698 C C . LYS A 1 88 ? 7.797 -11.414 0.846 1 98.19 88 LYS A C 1
ATOM 700 O O . LYS A 1 88 ? 7.707 -12.461 1.494 1 98.19 88 LYS A O 1
ATOM 705 N N . GLY A 1 89 ? 8.422 -11.25 -0.309 1 97.81 89 GLY A N 1
ATOM 706 C CA . GLY A 1 89 ? 9.117 -12.406 -0.864 1 97.81 89 GLY A CA 1
ATOM 707 C C . GLY A 1 89 ? 10.133 -12.031 -1.932 1 97.81 89 GLY A C 1
ATOM 708 O O . GLY A 1 89 ? 10.547 -10.875 -2.021 1 97.81 89 GLY A O 1
ATOM 709 N N . GLU A 1 90 ? 10.555 -13.102 -2.59 1 97.44 90 GLU A N 1
ATOM 710 C CA . GLU A 1 90 ? 11.523 -12.953 -3.67 1 97.44 90 GLU A CA 1
ATOM 711 C C . GLU A 1 90 ? 11.062 -13.68 -4.93 1 97.44 90 GLU A C 1
ATOM 713 O O . GLU A 1 90 ? 10.25 -14.602 -4.859 1 97.44 90 GLU A O 1
ATOM 718 N N . PHE A 1 91 ? 11.547 -13.148 -6.023 1 94.06 91 PHE A N 1
ATOM 719 C CA . PHE A 1 91 ? 11.297 -13.828 -7.289 1 94.06 91 PHE A CA 1
ATOM 720 C C . PHE A 1 91 ? 12.492 -13.695 -8.219 1 94.06 91 PHE A C 1
ATOM 722 O O . PHE A 1 91 ? 13.367 -12.852 -8.008 1 94.06 91 PHE A O 1
ATOM 729 N N . ARG A 1 92 ? 12.508 -14.633 -9.156 1 93.38 92 ARG A N 1
ATOM 730 C CA . ARG A 1 92 ? 13.539 -14.578 -10.18 1 93.38 92 ARG A CA 1
ATOM 731 C C . ARG A 1 92 ? 13.016 -15.109 -11.516 1 93.38 92 ARG A C 1
ATOM 733 O O . ARG A 1 92 ? 12.164 -16 -11.539 1 93.38 92 ARG A O 1
ATOM 740 N N . PHE A 1 93 ? 13.57 -14.445 -12.539 1 88.88 93 PHE A N 1
ATOM 741 C CA . PHE A 1 93 ? 13.297 -14.977 -13.875 1 88.88 93 PHE A CA 1
ATOM 742 C C . PHE A 1 93 ? 14.281 -16.078 -14.234 1 88.88 93 PHE A C 1
ATOM 744 O O . PHE A 1 93 ? 15.422 -16.078 -13.758 1 88.88 93 PHE A O 1
ATOM 751 N N . ASP A 1 94 ? 13.828 -16.969 -15.016 1 85.94 94 ASP A N 1
ATOM 752 C CA . ASP A 1 94 ? 14.664 -18.109 -15.383 1 85.94 94 ASP A CA 1
ATOM 753 C C . ASP A 1 94 ? 15.961 -17.656 -16.062 1 85.94 94 ASP A C 1
ATOM 755 O O . ASP A 1 94 ? 17.016 -18.266 -15.875 1 85.94 94 ASP A O 1
ATOM 759 N N . ASP A 1 95 ? 15.875 -16.562 -16.734 1 84.5 95 ASP A N 1
ATOM 760 C CA . ASP A 1 95 ? 17.047 -16.109 -17.5 1 84.5 95 ASP A CA 1
ATOM 761 C C . ASP A 1 95 ? 17.875 -15.125 -16.688 1 84.5 95 ASP A C 1
ATOM 763 O O . ASP A 1 95 ? 18.844 -14.555 -17.188 1 84.5 95 ASP A O 1
ATOM 767 N N . ASN A 1 96 ? 17.5 -14.914 -15.484 1 81.62 96 ASN A N 1
ATOM 768 C CA . ASN A 1 96 ? 18.203 -14.016 -14.586 1 81.62 96 ASN A CA 1
ATOM 769 C C . ASN A 1 96 ? 18.469 -14.672 -13.234 1 81.62 96 ASN A C 1
ATOM 771 O O . ASN A 1 96 ? 17.531 -14.93 -12.477 1 81.62 96 ASN A O 1
ATOM 775 N N . PRO A 1 97 ? 19.672 -14.883 -12.914 1 86.69 97 PRO A N 1
ATOM 776 C CA . PRO A 1 97 ? 19.969 -15.578 -11.656 1 86.69 97 PRO A CA 1
ATOM 777 C C . PRO A 1 97 ? 19.781 -14.695 -10.43 1 86.69 97 PRO A C 1
ATOM 779 O O . PRO A 1 97 ? 19.781 -15.195 -9.297 1 86.69 97 PRO A O 1
ATOM 782 N N . LYS A 1 98 ? 19.578 -13.484 -10.648 1 92.5 98 LYS A N 1
ATOM 783 C CA . LYS A 1 98 ? 19.453 -12.578 -9.516 1 92.5 98 LYS A CA 1
ATOM 784 C C . LYS A 1 98 ? 18.031 -12.602 -8.938 1 92.5 98 LYS A C 1
ATOM 786 O O . LYS A 1 98 ? 17.062 -12.508 -9.68 1 92.5 98 LYS A O 1
ATOM 791 N N . TRP A 1 99 ? 17.969 -12.758 -7.613 1 95.06 99 TRP A N 1
ATOM 792 C CA . TRP A 1 99 ? 16.688 -12.68 -6.918 1 95.06 99 TRP A CA 1
ATOM 793 C C . TRP A 1 99 ? 16.266 -11.227 -6.723 1 95.06 99 TRP A C 1
ATOM 795 O O . TRP A 1 99 ? 17.078 -10.383 -6.332 1 95.06 99 TRP A O 1
ATOM 805 N N . MET A 1 100 ? 15.031 -11.023 -7.008 1 93.88 100 MET A N 1
ATOM 806 C CA . MET A 1 100 ? 14.391 -9.719 -6.828 1 93.88 100 MET A CA 1
ATOM 807 C C . MET A 1 100 ? 13.352 -9.773 -5.711 1 93.88 100 MET A C 1
ATOM 809 O O . MET A 1 100 ? 12.836 -10.844 -5.391 1 93.88 100 MET A O 1
ATOM 813 N N . THR A 1 101 ? 13.094 -8.633 -5.109 1 96.94 101 THR A N 1
ATOM 814 C CA . THR A 1 101 ? 12.18 -8.633 -3.969 1 96.94 101 THR A CA 1
ATOM 815 C C . THR A 1 101 ? 10.82 -8.062 -4.363 1 96.94 101 THR A C 1
ATOM 817 O O . THR A 1 101 ? 10.719 -7.277 -5.312 1 96.94 101 THR A O 1
ATOM 820 N N . TYR A 1 102 ? 9.836 -8.531 -3.678 1 96.94 102 TYR A N 1
ATOM 821 C CA . TYR A 1 102 ? 8.5 -7.965 -3.85 1 96.94 102 TYR A CA 1
ATOM 822 C C . TYR A 1 102 ? 7.789 -7.836 -2.51 1 96.94 102 TYR A C 1
ATOM 824 O O . TYR A 1 102 ? 8.172 -8.477 -1.529 1 96.94 102 TYR A O 1
ATOM 832 N N . ILE A 1 103 ? 6.863 -6.961 -2.447 1 98.25 103 ILE A N 1
ATOM 833 C CA . ILE A 1 103 ? 5.934 -6.816 -1.329 1 98.25 103 ILE A CA 1
ATOM 834 C C . ILE A 1 103 ? 4.516 -6.621 -1.857 1 98.25 103 ILE A C 1
ATOM 836 O O . ILE A 1 103 ? 4.309 -5.918 -2.85 1 98.25 103 ILE A O 1
ATOM 840 N N . GLN A 1 104 ? 3.613 -7.301 -1.273 1 98.5 104 GLN A N 1
ATOM 841 C CA . GLN A 1 104 ? 2.197 -7.199 -1.611 1 98.5 104 GLN A CA 1
ATOM 842 C C . GLN A 1 104 ? 1.354 -6.91 -0.373 1 98.5 104 GLN A C 1
ATOM 844 O O . GLN A 1 104 ? 1.563 -7.516 0.681 1 98.5 104 GLN A O 1
ATOM 849 N N . PHE A 1 105 ? 0.472 -5.984 -0.502 1 98.69 105 PHE A N 1
ATOM 850 C CA . PHE A 1 105 ? -0.601 -5.805 0.468 1 98.69 105 PHE A CA 1
ATOM 851 C C . PHE A 1 105 ? -1.924 -6.324 -0.084 1 98.69 105 PHE A C 1
ATOM 853 O O . PHE A 1 105 ? -2.35 -5.922 -1.169 1 98.69 105 PHE A O 1
ATOM 860 N N . TYR A 1 106 ? -2.494 -7.258 0.637 1 98.75 106 TYR A N 1
ATOM 861 C CA . TYR A 1 106 ? -3.818 -7.793 0.337 1 98.75 106 TYR A CA 1
ATOM 862 C C . TYR A 1 106 ? -4.883 -7.125 1.201 1 98.75 106 TYR A C 1
ATOM 864 O O . TYR A 1 106 ? -4.656 -6.863 2.385 1 98.75 106 TYR A O 1
ATOM 872 N N . LYS A 1 107 ? -5.969 -6.879 0.617 1 98.62 107 LYS A N 1
ATOM 873 C CA . LYS A 1 107 ? -7.137 -6.414 1.364 1 98.62 107 LYS A CA 1
ATOM 874 C C . LYS A 1 107 ? -8.273 -7.434 1.302 1 98.62 107 LYS A C 1
ATOM 876 O O . LYS A 1 107 ? -8.562 -7.98 0.237 1 98.62 107 LYS A O 1
ATOM 881 N N . ARG A 1 108 ? -8.859 -7.637 2.393 1 98.31 108 ARG A N 1
ATOM 882 C CA . ARG A 1 108 ? -10 -8.539 2.459 1 98.31 108 ARG A CA 1
ATOM 883 C C . ARG A 1 108 ? -11.195 -7.965 1.704 1 98.31 108 ARG A C 1
ATOM 885 O O . ARG A 1 108 ? -11.562 -6.801 1.901 1 98.31 108 ARG A O 1
ATOM 892 N N . SER A 1 109 ? -11.75 -8.758 0.863 1 97 109 SER A N 1
ATOM 893 C CA . SER A 1 109 ? -12.945 -8.359 0.129 1 97 109 SER A CA 1
ATOM 894 C C . SER A 1 109 ? -14.219 -8.75 0.877 1 97 109 SER A C 1
ATOM 896 O O . SER A 1 109 ? -14.148 -9.43 1.903 1 97 109 SER A O 1
ATOM 898 N N . GLU A 1 110 ? -15.297 -8.289 0.337 1 93.31 110 GLU A N 1
ATOM 899 C CA . GLU A 1 110 ? -16.578 -8.547 0.967 1 93.31 110 GLU A CA 1
ATOM 900 C C . GLU A 1 110 ? -16.891 -10.047 0.999 1 93.31 110 GLU A C 1
ATOM 902 O O . GLU A 1 110 ? -17.531 -10.531 1.929 1 93.31 110 GLU A O 1
ATOM 907 N N . ASP A 1 111 ? -16.406 -10.766 0.049 1 93.44 111 ASP A N 1
ATOM 908 C CA . ASP A 1 111 ? -16.672 -12.203 -0.024 1 93.44 111 ASP A CA 1
ATOM 909 C C . ASP A 1 111 ? -15.664 -12.992 0.806 1 93.44 111 ASP A C 1
ATOM 911 O O . ASP A 1 111 ? -15.688 -14.227 0.812 1 93.44 111 ASP A O 1
ATOM 915 N N . GLY A 1 112 ? -14.797 -12.289 1.435 1 93.5 112 GLY A N 1
ATOM 916 C CA . GLY A 1 112 ? -13.859 -12.938 2.338 1 93.5 112 GLY A CA 1
ATOM 917 C C . GLY A 1 112 ? -12.547 -13.305 1.674 1 93.5 112 GLY A C 1
ATOM 918 O O . GLY A 1 112 ? -11.633 -13.812 2.33 1 93.5 112 GLY A O 1
ATOM 919 N N . ASN A 1 113 ? -12.484 -13.078 0.361 1 95.94 113 ASN A N 1
ATOM 920 C CA . ASN A 1 113 ? -11.227 -13.305 -0.337 1 95.94 113 ASN A CA 1
ATOM 921 C C . ASN A 1 113 ? -10.289 -12.102 -0.207 1 95.94 113 ASN A C 1
ATOM 923 O O . ASN A 1 113 ? -10.688 -11.047 0.279 1 95.94 113 ASN A O 1
ATOM 927 N N . TYR A 1 114 ? -9.086 -12.375 -0.516 1 98.62 114 TYR A N 1
ATOM 928 C CA . TYR A 1 114 ? -8.109 -11.297 -0.441 1 98.62 114 TYR A CA 1
ATOM 929 C C . TYR A 1 114 ? -7.652 -10.875 -1.833 1 98.62 114 TYR A C 1
ATOM 931 O O . TYR A 1 114 ? -7.316 -11.727 -2.664 1 98.62 114 TYR A O 1
ATOM 939 N N . LEU A 1 115 ? -7.672 -9.602 -2.062 1 98.56 115 LEU A N 1
ATOM 940 C CA . LEU A 1 115 ? -7.219 -9.016 -3.322 1 98.56 115 LEU A CA 1
ATOM 941 C C . LEU A 1 115 ? -6.012 -8.117 -3.102 1 98.56 115 LEU A C 1
ATOM 943 O O . LEU A 1 115 ? -5.938 -7.406 -2.096 1 98.56 115 LEU A O 1
ATOM 947 N N . ILE A 1 116 ? -5.121 -8.078 -4.027 1 98.5 116 ILE A N 1
ATOM 948 C CA . ILE A 1 116 ? -3.93 -7.246 -3.922 1 98.5 116 ILE A CA 1
ATOM 949 C C . ILE A 1 116 ? -4.293 -5.785 -4.176 1 98.5 116 ILE A C 1
ATOM 951 O O . ILE A 1 116 ? -4.941 -5.465 -5.172 1 98.5 116 ILE A O 1
ATOM 955 N N . VAL A 1 117 ? -3.871 -4.879 -3.299 1 98.5 117 VAL A N 1
ATOM 956 C CA . VAL A 1 117 ? -4.141 -3.455 -3.477 1 98.5 117 VAL A CA 1
ATOM 957 C C . VAL A 1 117 ? -2.84 -2.717 -3.783 1 98.5 117 VAL A C 1
ATOM 959 O O . VAL A 1 117 ? -2.857 -1.635 -4.375 1 98.5 117 VAL A O 1
ATOM 962 N N . TYR A 1 118 ? -1.779 -3.182 -3.348 1 98.5 118 TYR A N 1
ATOM 963 C CA . TYR A 1 118 ? -0.438 -2.637 -3.523 1 98.5 118 TYR A CA 1
ATOM 964 C C . TYR A 1 118 ? 0.567 -3.744 -3.818 1 98.5 118 TYR A C 1
ATOM 966 O O . TYR A 1 118 ? 0.731 -4.672 -3.023 1 98.5 118 TYR A O 1
ATOM 974 N N . ASP A 1 119 ? 1.132 -3.723 -4.961 1 97.94 119 ASP A N 1
ATOM 975 C CA . ASP A 1 119 ? 2.109 -4.699 -5.438 1 97.94 119 ASP A CA 1
ATOM 976 C C . ASP A 1 119 ? 3.371 -4.008 -5.945 1 97.94 119 ASP A C 1
ATOM 978 O O . ASP A 1 119 ? 3.346 -3.342 -6.98 1 97.94 119 ASP A O 1
ATOM 982 N N . LYS A 1 120 ? 4.469 -4.184 -5.219 1 97.5 120 LYS A N 1
ATOM 983 C CA . LYS A 1 120 ? 5.711 -3.525 -5.605 1 97.5 120 LYS A CA 1
ATOM 984 C C . LYS A 1 120 ? 6.844 -4.539 -5.758 1 97.5 120 LYS A C 1
ATOM 986 O O . LYS A 1 120 ? 7.012 -5.422 -4.914 1 97.5 120 LYS A O 1
ATOM 991 N N . PHE A 1 121 ? 7.547 -4.332 -6.805 1 94.75 121 PHE A N 1
ATOM 992 C CA . PHE A 1 121 ? 8.719 -5.184 -7 1 94.75 121 PHE A CA 1
ATOM 993 C C . PHE A 1 121 ? 9.922 -4.355 -7.438 1 94.75 121 PHE A C 1
ATOM 995 O O . PHE A 1 121 ? 9.766 -3.266 -7.988 1 94.75 121 PHE A O 1
ATOM 1002 N N . ASP A 1 122 ? 11.023 -4.863 -7.094 1 92 122 ASP A N 1
ATOM 1003 C CA . ASP A 1 122 ? 12.312 -4.277 -7.461 1 92 122 ASP A CA 1
ATOM 1004 C C . ASP A 1 122 ? 13.039 -5.148 -8.484 1 92 122 ASP A C 1
ATOM 1006 O O . ASP A 1 122 ? 13.141 -6.363 -8.312 1 92 122 ASP A O 1
ATOM 1010 N N . LEU A 1 123 ? 13.336 -4.621 -9.633 1 80.75 123 LEU A N 1
ATOM 1011 C CA . LE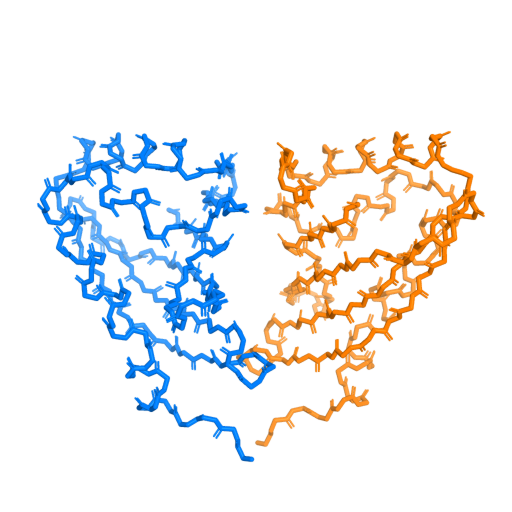U A 1 123 ? 14.125 -5.367 -10.609 1 80.75 123 LEU A CA 1
ATOM 1012 C C . LEU A 1 123 ? 15.609 -5.086 -10.43 1 80.75 123 LEU A C 1
ATOM 1014 O O . LEU A 1 123 ? 16 -3.965 -10.102 1 80.75 123 LEU A O 1
ATOM 1018 N N . MET B 1 1 ? 7.949 -8.656 21 1 57.94 1 MET B N 1
ATOM 1019 C CA . MET B 1 1 ? 6.734 -7.977 21.438 1 57.94 1 MET B CA 1
ATOM 1020 C C . MET B 1 1 ? 6.387 -6.828 20.5 1 57.94 1 MET B C 1
ATOM 1022 O O . MET B 1 1 ? 7.273 -6.223 19.891 1 57.94 1 MET B O 1
ATOM 1026 N N . GLY B 1 2 ? 5.152 -6.777 19.953 1 81.25 2 GLY B N 1
ATOM 1027 C CA . GLY B 1 2 ? 4.711 -5.801 18.969 1 81.25 2 GLY B CA 1
ATOM 1028 C C . GLY B 1 2 ? 4.672 -4.387 19.5 1 81.25 2 GLY B C 1
ATOM 1029 O O . GLY B 1 2 ? 4.789 -4.176 20.719 1 81.25 2 GLY B O 1
ATOM 1030 N N . TYR B 1 3 ? 4.883 -3.301 18.906 1 94 3 TYR B N 1
ATOM 1031 C CA . TYR B 1 3 ? 4.797 -1.885 19.25 1 94 3 TYR B CA 1
ATOM 1032 C C . TYR B 1 3 ? 3.426 -1.543 19.812 1 94 3 TYR B C 1
ATOM 1034 O O . TYR B 1 3 ? 2.404 -2.012 19.312 1 94 3 TYR B O 1
ATOM 1042 N N . SER B 1 4 ? 3.518 -0.81 20.906 1 95.38 4 SER B N 1
ATOM 1043 C CA . SER B 1 4 ? 2.26 -0.229 21.359 1 95.38 4 SER B CA 1
ATOM 1044 C C . SER B 1 4 ? 1.802 0.896 20.438 1 95.38 4 SER B C 1
ATOM 1046 O O . SER B 1 4 ? 2.588 1.407 19.641 1 95.38 4 SER B O 1
ATOM 1048 N N . LYS B 1 5 ? 0.533 1.266 20.594 1 95.75 5 LYS B N 1
ATOM 1049 C CA . LYS B 1 5 ? 0.011 2.4 19.844 1 95.75 5 LYS B CA 1
ATOM 1050 C C . LYS B 1 5 ? 0.82 3.664 20.125 1 95.75 5 LYS B C 1
ATOM 1052 O O . LYS B 1 5 ? 1.154 4.41 19.188 1 95.75 5 LYS B O 1
ATOM 1057 N N . GLU B 1 6 ? 1.112 3.959 21.344 1 97.31 6 GLU B N 1
ATOM 1058 C CA . GLU B 1 6 ? 1.861 5.148 21.734 1 97.31 6 GLU B CA 1
ATOM 1059 C C . GLU B 1 6 ? 3.256 5.148 21.125 1 97.31 6 GLU B C 1
ATOM 1061 O O . GLU B 1 6 ? 3.736 6.188 20.656 1 97.31 6 GLU B O 1
ATOM 1066 N N . GLU B 1 7 ? 3.871 4.02 21.094 1 97.88 7 GLU B N 1
ATOM 1067 C CA . GLU B 1 7 ? 5.195 3.91 20.484 1 97.88 7 GLU B CA 1
ATOM 1068 C C . GLU B 1 7 ? 5.145 4.215 19 1 97.88 7 GLU B C 1
ATOM 1070 O O . GLU B 1 7 ? 6.027 4.895 18.469 1 97.88 7 GLU B O 1
ATOM 1075 N N . LEU B 1 8 ? 4.145 3.705 18.359 1 98.25 8 LEU B N 1
ATOM 1076 C CA . LEU B 1 8 ? 3.998 3.949 16.922 1 98.25 8 LEU B CA 1
ATOM 1077 C C . LEU B 1 8 ? 3.693 5.418 16.656 1 98.25 8 LEU B C 1
ATOM 1079 O O . LEU B 1 8 ? 4.199 5.992 15.688 1 98.25 8 LEU B O 1
ATOM 1083 N N . GLU B 1 9 ? 2.898 6.039 17.531 1 98.12 9 GLU B N 1
ATOM 1084 C CA . GLU B 1 9 ? 2.645 7.473 17.406 1 98.12 9 GLU B CA 1
ATOM 1085 C C . GLU B 1 9 ? 3.938 8.273 17.516 1 98.12 9 GLU B C 1
ATOM 1087 O O . GLU B 1 9 ? 4.141 9.242 16.781 1 98.12 9 GLU B O 1
ATOM 1092 N N . ASN B 1 10 ? 4.742 7.875 18.344 1 97.75 10 ASN B N 1
ATOM 1093 C CA . ASN B 1 10 ? 6.008 8.578 18.547 1 97.75 10 ASN B CA 1
ATOM 1094 C C . ASN B 1 10 ? 6.93 8.398 17.344 1 97.75 10 ASN B C 1
ATOM 1096 O O . ASN B 1 10 ? 7.652 9.328 16.969 1 97.75 10 ASN B O 1
ATOM 1100 N N . LEU B 1 11 ? 6.867 7.215 16.719 1 97.44 11 LEU B N 1
ATOM 1101 C CA . LEU B 1 11 ? 7.688 6.969 15.547 1 97.44 11 LEU B CA 1
ATOM 1102 C C . LEU B 1 11 ? 7.242 7.852 14.383 1 97.44 11 LEU B C 1
ATOM 1104 O O . LEU B 1 11 ? 8.07 8.312 13.594 1 97.44 11 LEU B O 1
ATOM 1108 N N . LEU B 1 12 ? 5.961 8.117 14.312 1 97.94 12 LEU B N 1
ATOM 1109 C CA . LEU B 1 12 ? 5.438 8.859 13.164 1 97.94 12 LEU B CA 1
ATOM 1110 C C . LEU B 1 12 ? 5.375 10.352 13.469 1 97.94 12 LEU B C 1
ATOM 1112 O O . LEU B 1 12 ? 5.09 11.156 12.578 1 97.94 12 LEU B O 1
ATOM 1116 N N . LYS B 1 13 ? 5.68 10.727 14.672 1 97.19 13 LYS B N 1
ATOM 1117 C CA . LYS B 1 13 ? 5.449 12.094 15.125 1 97.19 13 LYS B CA 1
ATOM 1118 C C . LYS B 1 13 ? 6.207 13.102 14.25 1 97.19 13 LYS B C 1
ATOM 1120 O O . LYS B 1 13 ? 5.641 14.102 13.812 1 97.19 13 LYS B O 1
ATOM 1125 N N . VAL B 1 14 ? 7.422 12.836 13.961 1 95.88 14 VAL B N 1
ATOM 1126 C CA . VAL B 1 14 ? 8.234 13.758 13.164 1 95.88 14 VAL B CA 1
ATOM 1127 C C . VAL B 1 14 ? 7.629 13.914 11.773 1 95.88 14 VAL B C 1
ATOM 1129 O O . VAL B 1 14 ? 7.477 15.031 11.273 1 95.88 14 VAL B O 1
ATOM 1132 N N . SER B 1 15 ? 7.281 12.812 11.148 1 97 15 SER B N 1
ATOM 1133 C CA . SER B 1 15 ? 6.707 12.82 9.805 1 97 15 SER B CA 1
ATOM 1134 C C . SER B 1 15 ? 5.363 13.547 9.781 1 97 15 SER B C 1
ATOM 1136 O O . SER B 1 15 ? 5.098 14.352 8.891 1 97 15 SER B O 1
ATOM 1138 N N . GLU B 1 16 ? 4.566 13.234 10.766 1 96.69 16 GLU B N 1
ATOM 1139 C CA . GLU B 1 16 ? 3.227 13.812 10.766 1 96.69 16 GLU B CA 1
ATOM 1140 C C . GLU B 1 16 ? 3.26 15.289 11.164 1 96.69 16 GLU B C 1
ATOM 1142 O O . GLU B 1 16 ? 2.459 16.078 10.672 1 96.69 16 GLU B O 1
ATOM 1147 N N . ASP B 1 17 ? 4.215 15.672 12.062 1 96.19 17 ASP B N 1
ATOM 1148 C CA . ASP B 1 17 ? 4.402 17.094 12.359 1 96.19 17 ASP B CA 1
ATOM 1149 C C . ASP B 1 17 ? 4.852 17.859 11.117 1 96.19 17 ASP B C 1
ATOM 1151 O O . ASP B 1 17 ? 4.363 18.953 10.852 1 96.19 17 ASP B O 1
ATOM 1155 N N . ALA B 1 18 ? 5.734 17.297 10.375 1 94.94 18 ALA B N 1
ATOM 1156 C CA . ALA B 1 18 ? 6.195 17.922 9.133 1 94.94 18 ALA B CA 1
ATOM 1157 C C . ALA B 1 18 ? 5.051 18.062 8.133 1 94.94 18 ALA B C 1
ATOM 1159 O O . ALA B 1 18 ? 4.957 19.062 7.43 1 94.94 18 ALA B O 1
ATOM 1160 N N . ALA B 1 19 ? 4.254 17.109 8.094 1 94.31 19 ALA B N 1
ATOM 1161 C CA . ALA B 1 19 ? 3.1 17.156 7.203 1 94.31 19 ALA B CA 1
ATOM 1162 C C . ALA B 1 19 ? 2.154 18.281 7.582 1 94.31 19 ALA B C 1
ATOM 1164 O O . ALA B 1 19 ? 1.666 19.016 6.711 1 94.31 19 ALA B O 1
ATOM 1165 N N . ASP B 1 20 ? 1.933 18.375 8.852 1 92.75 20 ASP B N 1
ATOM 1166 C CA . ASP B 1 20 ? 1.049 19.438 9.336 1 92.75 20 ASP B CA 1
ATOM 1167 C C . ASP B 1 20 ? 1.562 20.812 8.922 1 92.75 20 ASP B C 1
ATOM 1169 O O . ASP B 1 20 ? 0.795 21.641 8.438 1 92.75 20 ASP B O 1
ATOM 1173 N N . VAL B 1 21 ? 2.787 21 9.039 1 93.44 21 VAL B N 1
ATOM 1174 C CA . VAL B 1 21 ? 3.406 22.281 8.711 1 93.44 21 VAL B CA 1
ATOM 1175 C C . VAL B 1 21 ? 3.344 22.516 7.203 1 93.44 21 VAL B C 1
ATOM 1177 O O . VAL B 1 21 ? 2.949 23.594 6.746 1 93.44 21 VAL B O 1
ATOM 1180 N N . ALA B 1 22 ? 3.703 21.516 6.438 1 92.94 22 ALA B N 1
ATOM 1181 C CA . ALA B 1 22 ? 3.748 21.641 4.984 1 92.94 22 ALA B CA 1
ATOM 1182 C C . ALA B 1 22 ? 2.363 21.938 4.414 1 92.94 22 ALA B C 1
ATOM 1184 O O . ALA B 1 22 ? 2.221 22.766 3.504 1 92.94 22 ALA B O 1
ATOM 1185 N N . VAL B 1 23 ? 1.385 21.25 4.93 1 88.62 23 VAL B N 1
ATOM 1186 C CA . VAL B 1 23 ? 0.012 21.422 4.461 1 88.62 23 VAL B CA 1
ATOM 1187 C C . VAL B 1 23 ? -0.498 22.812 4.832 1 88.62 23 VAL B C 1
ATOM 1189 O O . VAL B 1 23 ? -1.126 23.484 4.016 1 88.62 23 VAL B O 1
ATOM 1192 N N . GLU B 1 24 ? -0.19 23.203 6.055 1 86.62 24 GLU B N 1
ATOM 1193 C CA . GLU B 1 24 ? -0.609 24.516 6.516 1 86.62 24 GLU B CA 1
ATOM 1194 C C . GLU B 1 24 ? -0.012 25.625 5.648 1 86.62 24 GLU B C 1
ATOM 1196 O O . GLU B 1 24 ? -0.701 26.578 5.293 1 86.62 24 GLU B O 1
ATOM 1201 N N . LEU B 1 25 ? 1.167 25.438 5.215 1 87.12 25 LEU B N 1
ATOM 1202 C CA . LEU B 1 25 ? 1.874 26.469 4.457 1 87.12 25 LEU B CA 1
ATOM 1203 C C . LEU B 1 25 ? 1.649 26.297 2.959 1 87.12 25 LEU B C 1
ATOM 1205 O O . LEU B 1 25 ? 2.092 27.125 2.16 1 87.12 25 LEU B O 1
ATOM 1209 N N . LYS B 1 26 ? 1.001 25.219 2.621 1 87 26 LYS B N 1
ATOM 1210 C CA . LYS B 1 26 ? 0.831 24.859 1.218 1 87 26 LYS B CA 1
ATOM 1211 C C . LYS B 1 26 ? 2.17 24.859 0.483 1 87 26 LYS B C 1
ATOM 1213 O O . LYS B 1 26 ? 2.273 25.391 -0.625 1 87 26 LYS B O 1
ATOM 1218 N N . ASP B 1 27 ? 3.141 24.344 1.196 1 90.44 27 ASP B N 1
ATOM 1219 C CA . ASP B 1 27 ? 4.523 24.266 0.729 1 90.44 27 ASP B CA 1
ATOM 1220 C C . ASP B 1 27 ? 4.73 23.078 -0.203 1 90.44 27 ASP B C 1
ATOM 1222 O O . ASP B 1 27 ? 4.855 21.938 0.255 1 90.44 27 ASP B O 1
ATOM 1226 N N . HIS B 1 28 ? 4.895 23.344 -1.43 1 92 28 HIS B N 1
ATOM 1227 C CA . HIS B 1 28 ? 5 22.281 -2.434 1 92 28 HIS B CA 1
ATOM 1228 C C . HIS B 1 28 ? 6.199 21.391 -2.162 1 92 28 HIS B C 1
ATOM 1230 O O . HIS B 1 28 ? 6.082 20.156 -2.213 1 92 28 HIS B O 1
ATOM 1236 N N . GLU B 1 29 ? 7.309 21.953 -1.909 1 93.69 29 GLU B N 1
ATOM 1237 C CA . GLU B 1 29 ? 8.516 21.188 -1.637 1 93.69 29 GLU B CA 1
ATOM 1238 C C . GLU B 1 29 ? 8.359 20.359 -0.363 1 93.69 29 GLU B C 1
ATOM 1240 O O . GLU B 1 29 ? 8.766 19.188 -0.319 1 93.69 29 GLU B O 1
ATOM 1245 N N . GLY B 1 30 ? 7.852 20.922 0.639 1 94.75 30 GLY B N 1
ATOM 1246 C CA . GLY B 1 30 ? 7.613 20.219 1.886 1 94.75 30 GLY B CA 1
ATOM 1247 C C . GLY B 1 30 ? 6.664 19.047 1.731 1 94.75 30 GLY B C 1
ATOM 1248 O O . GLY B 1 30 ? 6.871 17.984 2.332 1 94.75 30 GLY B O 1
ATOM 1249 N N . ILE B 1 31 ? 5.629 19.234 0.977 1 94.69 31 ILE B N 1
ATOM 1250 C CA . ILE B 1 31 ? 4.676 18.156 0.725 1 94.69 31 ILE B CA 1
ATOM 1251 C C . ILE B 1 31 ? 5.363 17.031 -0.036 1 94.69 31 ILE B C 1
ATOM 1253 O O . ILE B 1 31 ? 5.184 15.852 0.291 1 94.69 31 ILE B O 1
ATOM 1257 N N . SER B 1 32 ? 6.105 17.438 -0.991 1 96.5 32 SER B N 1
ATOM 1258 C CA . SER B 1 32 ? 6.836 16.422 -1.765 1 96.5 32 SER B CA 1
ATOM 1259 C C . SER B 1 32 ? 7.711 15.562 -0.864 1 96.5 32 SER B C 1
ATOM 1261 O O . SER B 1 32 ? 7.805 14.352 -1.061 1 96.5 32 SER B O 1
ATOM 1263 N N . LYS B 1 33 ? 8.266 16.078 0.134 1 96 33 LYS B N 1
ATOM 1264 C CA . LYS B 1 33 ? 9.234 15.406 0.992 1 96 33 LYS B CA 1
ATOM 1265 C C . LYS B 1 33 ? 8.547 14.422 1.935 1 96 33 LYS B C 1
ATOM 1267 O O . LYS B 1 33 ? 9.203 13.586 2.559 1 96 33 LYS B O 1
ATOM 1272 N N . LEU B 1 34 ? 7.254 14.516 2.035 1 97 34 LEU B N 1
ATOM 1273 C CA . LEU B 1 34 ? 6.516 13.57 2.869 1 97 34 LEU B CA 1
ATOM 1274 C C . LEU B 1 34 ? 6.48 12.188 2.232 1 97 34 LEU B C 1
ATOM 1276 O O . LEU B 1 34 ? 6.234 11.195 2.916 1 97 34 LEU B O 1
ATOM 1280 N N . TYR B 1 35 ? 6.684 12.18 0.972 1 98 35 TYR B N 1
ATOM 1281 C CA . TYR B 1 35 ? 6.422 10.969 0.209 1 98 35 TYR B CA 1
ATOM 1282 C C . TYR B 1 35 ? 7.723 10.297 -0.221 1 98 35 TYR B C 1
ATOM 1284 O O . TYR B 1 35 ? 8.703 10.977 -0.538 1 98 35 TYR B O 1
ATOM 1292 N N . HIS B 1 36 ? 7.695 8.977 -0.238 1 98.06 36 HIS B N 1
ATOM 1293 C CA . HIS B 1 36 ? 8.758 8.172 -0.845 1 98.06 36 HIS B CA 1
ATOM 1294 C C . HIS B 1 36 ? 8.812 8.391 -2.354 1 98.06 36 HIS B C 1
ATOM 1296 O O . HIS B 1 36 ? 7.805 8.742 -2.975 1 98.06 36 HIS B O 1
ATOM 1302 N N . GLU B 1 37 ? 9.953 8.148 -2.969 1 96.69 37 GLU B N 1
ATOM 1303 C CA . GLU B 1 37 ? 10.125 8.359 -4.402 1 96.69 37 GLU B CA 1
ATOM 1304 C C . GLU B 1 37 ? 9.203 7.453 -5.207 1 96.69 37 GLU B C 1
ATOM 1306 O O . GLU B 1 37 ? 8.766 7.812 -6.305 1 96.69 37 GLU B O 1
ATOM 1311 N N . ASP B 1 38 ? 8.742 6.273 -4.594 1 97.5 38 ASP B N 1
ATOM 1312 C CA . ASP B 1 38 ? 7.863 5.32 -5.27 1 97.5 38 ASP B CA 1
ATOM 1313 C C . ASP B 1 38 ? 6.434 5.426 -4.75 1 97.5 38 ASP B C 1
ATOM 1315 O O . ASP B 1 38 ? 5.66 4.469 -4.844 1 97.5 38 ASP B O 1
ATOM 1319 N N . ALA B 1 39 ? 6.18 6.512 -4.152 1 98.56 39 ALA B N 1
ATOM 1320 C CA . ALA B 1 39 ? 4.871 6.645 -3.52 1 98.56 39 ALA B CA 1
ATOM 1321 C C . ALA B 1 39 ? 3.768 6.766 -4.562 1 98.56 39 ALA B C 1
ATOM 1323 O O . ALA B 1 39 ? 4.004 7.254 -5.672 1 98.56 39 ALA B O 1
ATOM 1324 N N . VAL B 1 40 ? 2.6 6.355 -4.176 1 98.44 40 VAL B N 1
ATOM 1325 C CA . VAL B 1 40 ? 1.39 6.52 -4.973 1 98.44 40 VAL B CA 1
ATOM 1326 C C . VAL B 1 40 ? 0.295 7.164 -4.129 1 98.44 40 VAL B C 1
ATOM 1328 O O . VAL B 1 40 ? 0.146 6.844 -2.945 1 98.44 40 VAL B O 1
ATOM 1331 N N . LEU B 1 41 ? -0.354 8.164 -4.684 1 97.31 41 LEU B N 1
ATOM 1332 C CA . LEU B 1 41 ? -1.571 8.766 -4.152 1 97.31 41 LEU B CA 1
ATOM 1333 C C . LEU B 1 41 ? -2.793 8.312 -4.945 1 97.31 41 LEU B C 1
ATOM 1335 O O . LEU B 1 41 ? -2.857 8.516 -6.16 1 97.31 41 LEU B O 1
ATOM 1339 N N . ILE B 1 42 ? -3.707 7.711 -4.254 1 97.06 42 ILE B N 1
ATOM 1340 C CA . ILE B 1 42 ? -4.84 7.094 -4.934 1 97.06 42 ILE B CA 1
ATOM 1341 C C . ILE B 1 42 ? -6.137 7.777 -4.504 1 97.06 42 ILE B C 1
ATOM 1343 O O . ILE B 1 42 ? -6.453 7.824 -3.312 1 97.06 42 ILE B O 1
ATOM 1347 N N . HIS B 1 43 ? -6.773 8.281 -5.48 1 94.75 43 HIS B N 1
ATOM 1348 C CA . HIS B 1 43 ? -8.18 8.633 -5.309 1 94.75 43 HIS B CA 1
ATOM 1349 C C . HIS B 1 43 ? -9.086 7.465 -5.68 1 94.75 43 HIS B C 1
ATOM 1351 O O . HIS B 1 43 ? -9.258 7.16 -6.863 1 94.75 43 HIS B O 1
ATOM 1357 N N . SER B 1 44 ? -9.664 6.883 -4.699 1 95.44 44 SER B N 1
ATOM 1358 C CA . SER B 1 44 ? -10.414 5.641 -4.879 1 95.44 44 SER B CA 1
ATOM 1359 C C . SER B 1 44 ? -11.422 5.766 -6.012 1 95.44 44 SER B C 1
ATOM 1361 O O . SER B 1 44 ? -12.156 6.754 -6.09 1 95.44 44 SER B O 1
ATOM 1363 N N . GLY B 1 45 ? -11.391 4.734 -6.887 1 94.38 45 GLY B N 1
ATOM 1364 C CA . GLY B 1 45 ? -12.352 4.672 -7.977 1 94.38 45 GLY B CA 1
ATOM 1365 C C . GLY B 1 45 ? -12.055 5.648 -9.094 1 94.38 45 GLY B C 1
ATOM 1366 O O . GLY B 1 45 ? -12.812 5.754 -10.055 1 94.38 45 GLY B O 1
ATOM 1367 N N . SER B 1 46 ? -10.93 6.379 -9.062 1 93.5 46 SER B N 1
ATOM 1368 C CA . SER B 1 46 ? -10.68 7.43 -10.039 1 93.5 46 SER B CA 1
ATOM 1369 C C . SER B 1 46 ? -9.289 7.293 -10.656 1 93.5 46 SER B C 1
ATOM 1371 O O . SER B 1 46 ? -9.148 6.805 -11.781 1 93.5 46 SER B O 1
ATOM 1373 N N . ASN B 1 47 ? -8.266 7.645 -9.883 1 93.94 47 ASN B N 1
ATOM 1374 C CA . ASN B 1 47 ? -6.922 7.656 -10.453 1 93.94 47 ASN B CA 1
ATOM 1375 C C . ASN B 1 47 ? -5.855 7.445 -9.383 1 93.94 47 ASN B C 1
ATOM 1377 O O . ASN B 1 47 ? -6.168 7.426 -8.188 1 93.94 47 ASN B O 1
ATOM 1381 N N . ALA B 1 48 ? -4.688 7.246 -9.844 1 97.25 48 ALA B N 1
ATOM 1382 C CA . ALA B 1 48 ? -3.496 7.199 -9 1 97.25 48 ALA B CA 1
ATOM 1383 C C . ALA B 1 48 ? -2.396 8.102 -9.555 1 97.25 48 ALA B C 1
ATOM 1385 O O . ALA B 1 48 ? -2.203 8.18 -10.773 1 97.25 48 ALA B O 1
ATOM 1386 N N . THR B 1 49 ? -1.746 8.789 -8.672 1 97.56 49 THR B N 1
ATOM 1387 C CA . THR B 1 49 ? -0.597 9.617 -9.016 1 97.56 49 THR B CA 1
ATOM 1388 C C . THR B 1 49 ? 0.691 9.008 -8.469 1 97.56 49 THR B C 1
ATOM 1390 O O . THR B 1 49 ? 0.763 8.648 -7.293 1 97.56 49 THR B O 1
ATOM 1393 N N . TYR B 1 50 ? 1.671 8.883 -9.352 1 97.94 50 TYR B N 1
ATOM 1394 C CA . TYR B 1 50 ? 2.924 8.234 -8.977 1 97.94 50 TYR B CA 1
ATOM 1395 C C . TYR B 1 50 ? 4.055 9.25 -8.883 1 97.94 50 TYR B C 1
ATOM 1397 O O . TYR B 1 50 ? 4.23 10.078 -9.781 1 97.94 50 TYR B O 1
ATOM 1405 N N . GLY B 1 51 ? 4.785 9.18 -7.777 1 97.81 51 GLY B N 1
ATOM 1406 C CA . GLY B 1 51 ? 6.004 9.961 -7.633 1 97.81 51 GLY B CA 1
ATOM 1407 C C . GLY B 1 51 ? 5.809 11.234 -6.828 1 97.81 51 GLY B C 1
ATOM 1408 O O . GLY B 1 51 ? 4.758 11.875 -6.914 1 97.81 51 GLY B O 1
ATOM 1409 N N . ARG B 1 52 ? 6.848 11.664 -6.176 1 96.44 52 ARG B N 1
ATOM 1410 C CA . ARG B 1 52 ? 6.809 12.734 -5.184 1 96.44 52 ARG B CA 1
ATOM 1411 C C . ARG B 1 52 ? 6.367 14.055 -5.816 1 96.44 52 ARG B C 1
ATOM 1413 O O . ARG B 1 52 ? 5.52 14.758 -5.27 1 96.44 52 ARG B O 1
ATOM 1420 N N . LYS B 1 53 ? 6.988 14.375 -6.93 1 94.81 53 LYS B N 1
ATOM 1421 C CA . LYS B 1 53 ? 6.703 15.664 -7.555 1 94.81 53 LYS B CA 1
ATOM 1422 C C . LYS B 1 53 ? 5.254 15.727 -8.039 1 94.81 53 LYS B C 1
ATOM 1424 O O . LYS B 1 53 ? 4.551 16.703 -7.777 1 94.81 53 LYS B O 1
ATOM 1429 N N . ALA B 1 54 ? 4.863 14.68 -8.719 1 96.81 54 ALA B N 1
ATOM 1430 C CA . ALA B 1 54 ? 3.498 14.633 -9.234 1 96.81 54 ALA B CA 1
ATOM 1431 C C . ALA B 1 54 ? 2.48 14.672 -8.102 1 96.81 54 ALA B C 1
ATOM 1433 O O . ALA B 1 54 ? 1.439 15.328 -8.211 1 96.81 54 ALA B O 1
ATOM 1434 N N . ILE B 1 55 ? 2.773 13.969 -6.984 1 97.44 55 ILE B N 1
ATOM 1435 C CA . ILE B 1 55 ? 1.871 13.953 -5.84 1 97.44 55 ILE B CA 1
ATOM 1436 C C . ILE B 1 55 ? 1.775 15.352 -5.234 1 97.44 55 ILE B C 1
ATOM 1438 O O . ILE B 1 55 ? 0.682 15.82 -4.91 1 97.44 55 ILE B O 1
ATOM 1442 N N . ALA B 1 56 ? 2.922 16.016 -5.113 1 95.62 56 ALA B N 1
ATOM 1443 C CA . ALA B 1 56 ? 2.922 17.359 -4.57 1 95.62 56 ALA B CA 1
ATOM 1444 C C . ALA B 1 56 ? 2.098 18.312 -5.441 1 95.62 56 ALA B C 1
ATOM 1446 O O . ALA B 1 56 ? 1.318 19.109 -4.93 1 95.62 56 ALA B O 1
ATOM 1447 N N . ASP B 1 57 ? 2.211 18.188 -6.785 1 94.38 57 ASP B N 1
ATOM 1448 C CA . ASP B 1 57 ? 1.431 19 -7.711 1 94.38 57 ASP B CA 1
ATOM 1449 C C . ASP B 1 57 ? -0.066 18.75 -7.535 1 94.38 57 ASP B C 1
ATOM 1451 O O . ASP B 1 57 ? -0.858 19.688 -7.5 1 94.38 57 ASP B O 1
ATOM 1455 N N . ASN B 1 58 ? -0.363 17.484 -7.438 1 92 58 ASN B N 1
ATOM 1456 C CA . ASN B 1 58 ? -1.759 17.109 -7.242 1 92 58 ASN B CA 1
ATOM 1457 C C . ASN B 1 58 ? -2.307 17.656 -5.926 1 92 58 ASN B C 1
ATOM 1459 O O . ASN B 1 58 ? -3.408 18.203 -5.891 1 92 58 ASN B O 1
ATOM 1463 N N . PHE B 1 59 ? -1.554 17.547 -4.965 1 87.12 59 PHE B N 1
ATOM 1464 C CA . PHE B 1 59 ? -1.963 18 -3.639 1 87.12 59 PHE B CA 1
ATOM 1465 C C . PHE B 1 59 ? -2.186 19.5 -3.623 1 87.12 59 PHE B C 1
ATOM 1467 O O . PHE B 1 59 ? -3.186 19.984 -3.084 1 87.12 59 PHE B O 1
ATOM 1474 N N . VAL B 1 60 ? -1.295 20.172 -4.164 1 83.75 60 VAL B N 1
ATOM 1475 C CA . VAL B 1 60 ? -1.393 21.625 -4.207 1 83.75 60 VAL B CA 1
ATOM 1476 C C . VAL B 1 60 ? -2.633 22.031 -5 1 83.75 60 VAL B C 1
ATOM 1478 O O . VAL B 1 60 ? -3.338 22.969 -4.617 1 83.75 60 VAL B O 1
ATOM 1481 N N . GLN B 1 61 ? -2.926 21.328 -6.027 1 84.31 61 GLN B N 1
ATOM 1482 C CA . GLN B 1 61 ? -4.125 21.609 -6.809 1 84.31 61 GLN B CA 1
ATOM 1483 C C . GLN B 1 61 ? -5.387 21.328 -6 1 84.31 61 GLN B C 1
ATOM 1485 O O . GLN B 1 61 ? -6.359 22.094 -6.07 1 84.31 61 GLN B O 1
ATOM 1490 N N . LEU B 1 62 ? -5.328 20.297 -5.242 1 80.81 62 LEU B N 1
ATOM 1491 C CA . LEU B 1 62 ? -6.457 19.969 -4.379 1 80.81 62 LEU B CA 1
ATOM 1492 C C . LEU B 1 62 ? -6.672 21.047 -3.324 1 80.81 62 LEU B C 1
ATOM 1494 O O . LEU B 1 62 ? -7.812 21.391 -3.012 1 80.81 62 LEU B O 1
ATOM 1498 N N . MET B 1 63 ? -5.605 21.531 -2.814 1 80.5 63 MET B N 1
ATOM 1499 C CA . MET B 1 63 ? -5.691 22.547 -1.768 1 80.5 63 MET B CA 1
ATOM 1500 C C . MET B 1 63 ? -6.215 23.859 -2.33 1 80.5 63 MET B C 1
ATOM 1502 O O . MET B 1 63 ? -6.828 24.641 -1.608 1 80.5 63 MET B O 1
ATOM 1506 N N . LYS B 1 64 ? -5.992 24.078 -3.586 1 79.31 64 LYS B N 1
ATOM 1507 C CA . LYS B 1 64 ? -6.535 25.266 -4.227 1 79.31 64 LYS B CA 1
ATOM 1508 C C . LYS B 1 64 ? -8.047 25.188 -4.375 1 79.31 64 LYS B C 1
ATOM 1510 O O . LYS B 1 64 ? -8.742 26.203 -4.336 1 79.31 64 LYS B O 1
ATOM 1515 N N . LEU B 1 65 ? -8.43 23.969 -4.562 1 78.06 65 LEU B N 1
ATOM 1516 C CA . LEU B 1 65 ? -9.859 23.75 -4.75 1 78.06 65 LEU B CA 1
ATOM 1517 C C . LEU B 1 65 ? -10.594 23.797 -3.416 1 78.06 65 LEU B C 1
ATOM 1519 O O . LEU B 1 65 ? -11.758 24.203 -3.354 1 78.06 65 LEU B O 1
ATOM 1523 N N . PHE B 1 66 ? -9.797 23.344 -2.5 1 76.81 66 PHE B N 1
ATOM 1524 C CA . PHE B 1 66 ? -10.383 23.312 -1.167 1 76.81 66 PHE B CA 1
ATOM 1525 C C . PHE B 1 66 ? -9.625 24.25 -0.223 1 76.81 66 PHE B C 1
ATOM 1527 O O . PHE B 1 66 ? -8.398 24.359 -0.317 1 76.81 66 PHE B O 1
ATOM 1534 N N . ASP B 1 67 ? -10.289 24.984 0.562 1 70.5 67 ASP B N 1
ATOM 1535 C CA . ASP B 1 67 ? -9.664 25.969 1.438 1 70.5 67 ASP B CA 1
ATOM 1536 C C . ASP B 1 67 ? -8.922 25.297 2.584 1 70.5 67 ASP B C 1
ATOM 1538 O O . ASP B 1 67 ? -7.723 25.516 2.779 1 70.5 67 ASP B O 1
ATOM 1542 N N . LYS B 1 68 ? -9.711 24.562 3.461 1 80.88 68 LYS B N 1
ATOM 1543 C CA . LYS B 1 68 ? -9.156 23.906 4.641 1 80.88 68 LYS B CA 1
ATOM 1544 C C . LYS B 1 68 ? -9.781 22.516 4.844 1 80.88 68 LYS B C 1
ATOM 1546 O O . LYS B 1 68 ? -10.914 22.281 4.422 1 80.88 68 LYS B O 1
ATOM 1551 N N . PHE B 1 69 ? -8.852 21.703 5.348 1 87.06 69 PHE B N 1
ATOM 1552 C CA . PHE B 1 69 ? -9.398 20.422 5.758 1 87.06 69 PHE B CA 1
ATOM 1553 C C . PHE B 1 69 ? -8.93 20.047 7.16 1 87.06 69 PHE B C 1
ATOM 1555 O O . PHE B 1 69 ? -7.961 20.625 7.664 1 87.06 69 PHE B O 1
ATOM 1562 N N . VAL B 1 70 ? -9.773 19.25 7.789 1 88.81 70 VAL B N 1
ATOM 1563 C CA . VAL B 1 70 ? -9.453 18.734 9.109 1 88.81 70 VAL B CA 1
ATOM 1564 C C . VAL B 1 70 ? -9.188 17.234 9.016 1 88.81 70 VAL B C 1
ATOM 1566 O O . VAL B 1 70 ? -9.891 16.516 8.305 1 88.81 70 VAL B O 1
ATOM 1569 N N . LEU B 1 71 ? -8.125 16.891 9.695 1 92.81 71 LEU B N 1
ATOM 1570 C CA . LEU B 1 71 ? -7.734 15.477 9.719 1 92.81 71 LEU B CA 1
ATOM 1571 C C . LEU B 1 71 ? -7.906 14.891 11.109 1 92.81 71 LEU B C 1
ATOM 1573 O O . LEU B 1 71 ? -7.562 15.531 12.109 1 92.81 71 LEU B O 1
ATOM 1577 N N . LYS B 1 72 ? -8.508 13.703 11.18 1 95.06 72 LYS B N 1
ATOM 1578 C CA . LYS B 1 72 ? -8.57 12.891 12.391 1 95.06 72 LYS B CA 1
ATOM 1579 C C . LYS B 1 72 ? -7.742 11.617 12.242 1 95.06 72 LYS B C 1
ATOM 1581 O O . LYS B 1 72 ? -8.109 10.719 11.484 1 95.06 72 LYS B O 1
ATOM 1586 N N . LYS B 1 73 ? -6.719 11.609 12.977 1 96.38 73 LYS B N 1
ATOM 1587 C CA . LYS B 1 73 ? -5.871 10.422 12.969 1 96.38 73 LYS B CA 1
ATOM 1588 C C . LYS B 1 73 ? -6.539 9.266 13.711 1 96.38 73 LYS B C 1
ATOM 1590 O O . LYS B 1 73 ? -6.977 9.43 14.852 1 96.38 73 LYS B O 1
ATOM 1595 N N . GLY B 1 74 ? -6.59 8.172 13.031 1 97.56 74 GLY B N 1
ATOM 1596 C CA . GLY B 1 74 ? -7.258 7.02 13.609 1 97.56 74 GLY B CA 1
ATOM 1597 C C . GLY B 1 74 ? -6.293 5.93 14.047 1 97.56 74 GLY B C 1
ATOM 1598 O O . GLY B 1 74 ? -5.328 6.203 14.766 1 97.56 74 GLY B O 1
ATOM 1599 N N . ASP B 1 75 ? -6.535 4.738 13.68 1 98.06 75 ASP B N 1
ATOM 1600 C CA . ASP B 1 75 ? -5.785 3.582 14.172 1 98.06 75 ASP B CA 1
ATOM 1601 C C . ASP B 1 75 ? -4.438 3.463 13.469 1 98.06 75 ASP B C 1
ATOM 1603 O O . ASP B 1 75 ? -4.242 4.035 12.391 1 98.06 75 ASP B O 1
ATOM 1607 N N . ILE B 1 76 ? -3.566 2.758 14.109 1 98.44 76 ILE B N 1
ATOM 1608 C CA . ILE B 1 76 ? -2.186 2.648 13.648 1 98.44 76 ILE B CA 1
ATOM 1609 C C . ILE B 1 76 ? -1.66 1.241 13.922 1 98.44 76 ILE B C 1
ATOM 1611 O O . ILE B 1 76 ? -1.952 0.653 14.969 1 98.44 76 ILE B O 1
ATOM 1615 N N . TRP B 1 77 ? -0.928 0.68 12.945 1 97.94 77 TRP B N 1
ATOM 1616 C CA . TRP B 1 77 ? -0.368 -0.664 13.047 1 97.94 77 TRP B CA 1
ATOM 1617 C C . TRP B 1 77 ? 1.055 -0.705 12.5 1 97.94 77 TRP B C 1
ATOM 1619 O O . TRP B 1 77 ? 1.437 0.139 11.68 1 97.94 77 TRP B O 1
ATOM 1629 N N . GLU B 1 78 ? 1.764 -1.638 12.969 1 97.56 78 GLU B N 1
ATOM 1630 C CA . GLU B 1 78 ? 3.092 -1.851 12.406 1 97.56 78 GLU B CA 1
ATOM 1631 C C . GLU B 1 78 ? 3.141 -3.131 11.57 1 97.56 78 GLU B C 1
ATOM 1633 O O . GLU B 1 78 ? 2.32 -4.031 11.766 1 97.56 78 GLU B O 1
ATOM 1638 N N . VAL B 1 79 ? 4.039 -3.131 10.664 1 97.31 79 VAL B N 1
ATOM 1639 C CA . VAL B 1 79 ? 4.387 -4.293 9.859 1 97.31 79 VAL B CA 1
ATOM 1640 C C . VAL B 1 79 ? 5.891 -4.543 9.93 1 97.31 79 VAL B C 1
ATOM 1642 O O . VAL B 1 79 ? 6.688 -3.627 9.719 1 97.31 79 VAL B O 1
ATOM 1645 N N . ASN B 1 80 ? 6.27 -5.785 10.195 1 96.62 80 ASN B N 1
ATOM 1646 C CA . ASN B 1 80 ? 7.66 -6.223 10.141 1 96.62 80 ASN B CA 1
ATOM 1647 C C . ASN B 1 80 ? 8.562 -5.359 11.016 1 96.62 80 ASN B C 1
ATOM 1649 O O . ASN B 1 80 ? 9.539 -4.785 10.539 1 96.62 80 ASN B O 1
ATOM 1653 N N . ASP B 1 81 ? 8.211 -5.348 12.328 1 96.19 81 ASP B N 1
ATOM 1654 C CA . ASP B 1 81 ? 9 -4.59 13.297 1 96.19 81 ASP B CA 1
ATOM 1655 C C . ASP B 1 81 ? 9.102 -3.121 12.891 1 96.19 81 ASP B C 1
ATOM 1657 O O . ASP B 1 81 ? 10.203 -2.576 12.789 1 96.19 81 ASP B O 1
ATOM 1661 N N . ALA B 1 82 ? 8.016 -2.514 12.453 1 97.19 82 ALA B N 1
ATOM 1662 C CA . ALA B 1 82 ? 7.797 -1.105 12.133 1 97.19 82 ALA B CA 1
ATOM 1663 C C . ALA B 1 82 ? 8.602 -0.688 10.906 1 97.19 82 ALA B C 1
ATOM 1665 O O . ALA B 1 82 ? 8.93 0.49 10.742 1 97.19 82 ALA B O 1
ATOM 1666 N N . GLU B 1 83 ? 8.906 -1.703 10.117 1 97.81 83 GLU B N 1
ATOM 1667 C CA . GLU B 1 83 ? 9.398 -1.301 8.797 1 97.81 83 GLU B CA 1
ATOM 1668 C C . GLU B 1 83 ? 8.352 -0.495 8.039 1 97.81 83 GLU B C 1
ATOM 1670 O O . GLU B 1 83 ? 8.68 0.454 7.328 1 97.81 83 GLU B O 1
ATOM 1675 N N . TYR B 1 84 ? 7.156 -0.963 8.219 1 98.31 84 TYR B N 1
ATOM 1676 C CA . TYR B 1 84 ? 6.008 -0.197 7.75 1 98.31 84 TYR B CA 1
ATOM 1677 C C . TYR B 1 84 ? 5.074 0.154 8.906 1 98.31 84 TYR B C 1
ATOM 1679 O O . TYR B 1 84 ? 4.973 -0.598 9.875 1 98.31 84 TYR B O 1
ATOM 1687 N N . ILE B 1 85 ? 4.457 1.231 8.773 1 98.56 85 ILE B N 1
ATOM 1688 C CA . ILE B 1 85 ? 3.387 1.644 9.672 1 98.56 85 ILE B CA 1
ATOM 1689 C C . ILE B 1 85 ? 2.15 2.031 8.867 1 98.56 85 ILE B C 1
ATOM 1691 O O . ILE B 1 85 ? 2.254 2.738 7.859 1 98.56 85 ILE B O 1
ATOM 1695 N N . VAL B 1 86 ? 1.059 1.501 9.273 1 98.62 86 VAL B N 1
ATOM 1696 C CA . VAL B 1 86 ? -0.209 1.784 8.609 1 98.62 86 VAL B CA 1
ATOM 1697 C C . VAL B 1 86 ? -1.055 2.709 9.477 1 98.62 86 VAL B C 1
ATOM 1699 O O . VAL B 1 86 ? -1.218 2.465 10.68 1 98.62 86 VAL B O 1
ATOM 1702 N N . ARG B 1 87 ? -1.521 3.773 8.844 1 98.5 87 ARG B N 1
ATOM 1703 C CA . ARG B 1 87 ? -2.416 4.727 9.492 1 98.5 87 ARG B CA 1
ATOM 1704 C C . ARG B 1 87 ? -3.756 4.801 8.766 1 98.5 87 ARG B C 1
ATOM 1706 O O . ARG B 1 87 ? -3.799 4.953 7.543 1 98.5 87 ARG B O 1
ATOM 1713 N N . LYS B 1 88 ? -4.781 4.59 9.539 1 98.19 88 LYS B N 1
ATOM 1714 C CA . LYS B 1 88 ? -6.125 4.867 9.047 1 98.19 88 LYS B CA 1
ATOM 1715 C C . LYS B 1 88 ? -6.754 6.039 9.789 1 98.19 88 LYS B C 1
ATOM 1717 O O . LYS B 1 88 ? -6.566 6.188 11 1 98.19 88 LYS B O 1
ATOM 1722 N N . GLY B 1 89 ? -7.477 6.832 9 1 97.81 89 GLY B N 1
ATOM 1723 C CA . GLY B 1 89 ? -8.156 7.961 9.617 1 97.81 89 GLY B CA 1
ATOM 1724 C C . GLY B 1 89 ? -9.258 8.539 8.742 1 97.81 89 GLY B C 1
ATOM 1725 O O . GLY B 1 89 ? -9.734 7.879 7.82 1 97.81 89 GLY B O 1
ATOM 1726 N N . GLU B 1 90 ? -9.672 9.703 9.211 1 97.44 90 GLU B N 1
ATOM 1727 C CA . GLU B 1 90 ? -10.727 10.422 8.508 1 97.44 90 GLU B CA 1
ATOM 1728 C C . GLU B 1 90 ? -10.328 11.883 8.266 1 97.44 90 GLU B C 1
ATOM 1730 O O . GLU B 1 90 ? -9.469 12.414 8.969 1 97.44 90 GLU B O 1
ATOM 1735 N N . PHE B 1 91 ? -10.914 12.398 7.211 1 93.94 91 PHE B N 1
ATOM 1736 C CA . PHE B 1 91 ? -10.727 13.82 6.949 1 93.94 91 PHE B CA 1
ATOM 1737 C C . PHE B 1 91 ? -11.992 14.43 6.367 1 93.94 91 PHE B C 1
ATOM 1739 O O . PHE B 1 91 ? -12.883 13.711 5.902 1 93.94 91 PHE B O 1
ATOM 1746 N N . ARG B 1 92 ? -12.031 15.742 6.531 1 93.44 92 ARG B N 1
ATOM 1747 C CA . ARG B 1 92 ? -13.133 16.484 5.93 1 93.44 92 ARG B CA 1
ATOM 1748 C C . ARG B 1 92 ? -12.688 17.875 5.488 1 93.44 92 ARG B C 1
ATOM 1750 O O . ARG B 1 92 ? -11.797 18.469 6.102 1 93.44 92 ARG B O 1
ATOM 1757 N N . PHE B 1 93 ? -13.344 18.25 4.375 1 88.94 93 PHE B N 1
ATOM 1758 C CA . PHE B 1 93 ? -13.141 19.625 3.947 1 88.94 93 PHE B CA 1
ATOM 1759 C C . PHE B 1 93 ? -14.102 20.562 4.668 1 88.94 93 PHE B C 1
ATOM 1761 O O . PHE B 1 93 ? -15.203 20.156 5.055 1 88.94 93 PHE B O 1
ATOM 1768 N N . ASP B 1 94 ? -13.664 21.734 4.848 1 86.06 94 ASP B N 1
ATOM 1769 C CA . ASP B 1 94 ? -14.477 22.719 5.578 1 86.06 94 ASP B CA 1
ATOM 1770 C C . ASP B 1 94 ? -15.828 22.906 4.902 1 86.06 94 ASP B C 1
ATOM 1772 O O . ASP B 1 94 ? -16.844 23.125 5.578 1 86.06 94 ASP B O 1
ATOM 1776 N N . ASP B 1 95 ? -15.836 22.781 3.623 1 84.31 95 ASP B N 1
ATOM 1777 C CA . ASP B 1 95 ? -17.078 23.062 2.895 1 84.31 95 ASP B CA 1
ATOM 1778 C C . ASP B 1 95 ? -17.891 21.781 2.691 1 84.31 95 ASP B C 1
ATOM 1780 O O . ASP B 1 95 ? -18.922 21.812 2.008 1 84.31 95 ASP B O 1
ATOM 1784 N N . ASN B 1 96 ? -17.438 20.734 3.221 1 81.44 96 ASN B N 1
ATOM 1785 C CA . ASN B 1 96 ? -18.141 19.453 3.135 1 81.44 96 ASN B CA 1
ATOM 1786 C C . ASN B 1 96 ? -18.25 18.781 4.504 1 81.44 96 ASN B C 1
ATOM 1788 O O . ASN B 1 96 ? -17.25 18.375 5.09 1 81.44 96 ASN B O 1
ATOM 1792 N N . PRO B 1 97 ? -19.406 18.625 4.969 1 86.5 97 PRO B N 1
ATOM 1793 C CA . PRO B 1 97 ? -19.594 18.078 6.309 1 86.5 97 PRO B CA 1
ATOM 1794 C C . PRO B 1 97 ? -19.344 16.562 6.359 1 86.5 97 PRO B C 1
ATOM 1796 O O . PRO B 1 97 ? -19.25 15.992 7.441 1 86.5 97 PRO B O 1
ATOM 1799 N N . LYS B 1 98 ? -19.219 16 5.242 1 92.44 98 LYS B N 1
ATOM 1800 C CA . LYS B 1 98 ? -19.062 14.555 5.223 1 92.44 98 LYS B CA 1
ATOM 1801 C C . LYS B 1 98 ? -17.609 14.156 5.484 1 92.44 98 LYS B C 1
ATOM 1803 O O . LYS B 1 98 ? -16.688 14.703 4.867 1 92.44 98 LYS B O 1
ATOM 1808 N N . TRP B 1 99 ? -17.438 13.203 6.41 1 95.06 99 TRP B N 1
ATOM 1809 C CA . TRP B 1 99 ? -16.125 12.648 6.672 1 95.06 99 TRP B CA 1
ATOM 1810 C C . TRP B 1 99 ? -15.75 11.609 5.621 1 95.06 99 TRP B C 1
ATOM 1812 O O . TRP B 1 99 ? -16.562 10.758 5.262 1 95.06 99 TRP B O 1
ATOM 1822 N N . MET B 1 100 ? -14.539 11.742 5.195 1 93.88 100 MET B N 1
ATOM 1823 C CA . MET B 1 100 ? -13.945 10.82 4.234 1 93.88 100 MET B CA 1
ATOM 1824 C C . MET B 1 100 ? -12.828 10 4.887 1 93.88 100 MET B C 1
ATOM 1826 O O . MET B 1 100 ? -12.25 10.43 5.891 1 93.88 100 MET B O 1
ATOM 1830 N N . THR B 1 101 ? -12.562 8.844 4.34 1 96.94 101 THR B N 1
ATOM 1831 C CA . THR B 1 101 ? -11.57 7.977 4.969 1 96.94 101 THR B CA 1
ATOM 1832 C C . THR B 1 101 ? -10.266 7.977 4.176 1 96.94 101 THR B C 1
ATOM 1834 O O . THR B 1 101 ? -10.266 8.242 2.973 1 96.94 101 THR B O 1
ATOM 1837 N N . TYR B 1 102 ? -9.227 7.773 4.891 1 96.94 102 TYR B N 1
ATOM 1838 C CA . TYR B 1 102 ? -7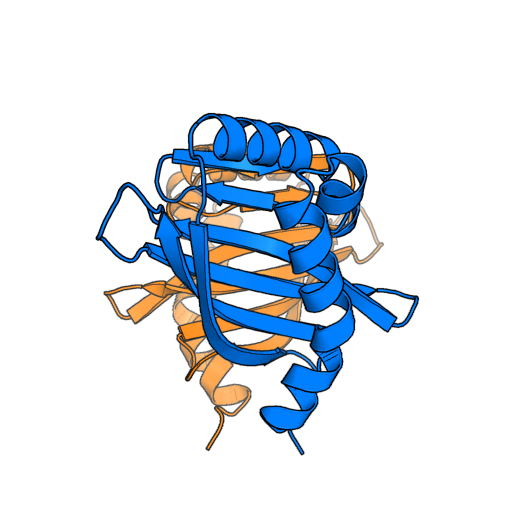.93 7.598 4.238 1 96.94 102 TYR B CA 1
ATOM 1839 C C . TYR B 1 102 ? -7.129 6.484 4.906 1 96.94 102 TYR B C 1
ATOM 1841 O O . TYR B 1 102 ? -7.422 6.09 6.035 1 96.94 102 TYR B O 1
ATOM 1849 N N . ILE B 1 103 ? -6.223 5.922 4.184 1 98.25 103 ILE B N 1
ATOM 1850 C CA . ILE B 1 103 ? -5.23 4.98 4.684 1 98.25 103 ILE B CA 1
ATOM 1851 C C . ILE B 1 103 ? -3.859 5.32 4.109 1 98.25 103 ILE B C 1
ATOM 1853 O O . ILE B 1 103 ? -3.744 5.688 2.938 1 98.25 103 ILE B O 1
ATOM 1857 N N . GLN B 1 104 ? -2.893 5.297 4.93 1 98.5 104 GLN B N 1
ATOM 1858 C CA . GLN B 1 104 ? -1.51 5.547 4.539 1 98.5 104 GLN B CA 1
ATOM 1859 C C . GLN B 1 104 ? -0.593 4.418 5 1 98.5 104 GLN B C 1
ATOM 1861 O O . GLN B 1 104 ? -0.711 3.938 6.129 1 98.5 104 GLN B O 1
ATOM 1866 N N . PHE B 1 105 ? 0.263 3.988 4.102 1 98.62 105 PHE B N 1
ATOM 1867 C CA . PHE B 1 105 ? 1.397 3.146 4.461 1 98.62 105 PHE B CA 1
ATOM 1868 C C . PHE B 1 105 ? 2.686 3.959 4.496 1 98.62 105 PHE B C 1
ATOM 1870 O O . PHE B 1 105 ? 3.035 4.621 3.514 1 98.62 105 PHE B O 1
ATOM 1877 N N . TYR B 1 106 ? 3.322 3.953 5.648 1 98.75 106 TYR B N 1
ATOM 1878 C CA . TYR B 1 106 ? 4.637 4.566 5.812 1 98.75 106 TYR B CA 1
ATOM 1879 C C . TYR B 1 106 ? 5.738 3.516 5.746 1 98.75 106 TYR B C 1
ATOM 1881 O O . TYR B 1 106 ? 5.586 2.41 6.27 1 98.75 106 TYR B O 1
ATOM 1889 N N . LYS B 1 107 ? 6.785 3.869 5.129 1 98.62 107 LYS B N 1
ATOM 1890 C CA . LYS B 1 107 ? 7.988 3.037 5.141 1 98.62 107 LYS B CA 1
ATOM 1891 C C . LYS B 1 107 ? 9.148 3.756 5.816 1 98.62 107 LYS B C 1
ATOM 1893 O O . LYS B 1 107 ? 9.383 4.941 5.57 1 98.62 107 LYS B O 1
ATOM 1898 N N . ARG B 1 108 ? 9.82 3.047 6.613 1 98.31 108 ARG B N 1
ATOM 1899 C CA . ARG B 1 108 ? 11 3.596 7.281 1 98.31 108 ARG B CA 1
ATOM 1900 C C . ARG B 1 108 ? 12.117 3.867 6.281 1 98.31 108 ARG B C 1
ATOM 1902 O O . ARG B 1 108 ? 12.461 3.002 5.473 1 98.31 108 ARG B O 1
ATOM 1909 N N . SER B 1 109 ? 12.625 5.031 6.348 1 96.94 109 SER B N 1
ATOM 1910 C CA . SER B 1 109 ? 13.758 5.395 5.492 1 96.94 109 SER B CA 1
ATOM 1911 C C . SER B 1 109 ? 15.086 5.098 6.176 1 96.94 109 SER B C 1
ATOM 1913 O O . SER B 1 109 ? 15.117 4.719 7.348 1 96.94 109 SER B O 1
ATOM 1915 N N . GLU B 1 110 ? 16.125 5.27 5.414 1 93.25 110 GLU B N 1
ATOM 1916 C CA . GLU B 1 110 ? 17.453 4.98 5.918 1 93.25 110 GLU B CA 1
ATOM 1917 C C . GLU B 1 110 ? 17.812 5.895 7.09 1 93.25 110 GLU B C 1
ATOM 1919 O O . GLU B 1 110 ? 18.547 5.488 8 1 93.25 110 GLU B O 1
ATOM 1924 N N . ASP B 1 111 ? 17.297 7.066 7.113 1 93.5 111 ASP B N 1
ATOM 1925 C CA . ASP B 1 111 ? 17.609 8.023 8.172 1 93.5 111 ASP B CA 1
ATOM 1926 C C . ASP B 1 111 ? 16.688 7.828 9.375 1 93.5 111 ASP B C 1
ATOM 1928 O O . ASP B 1 111 ? 16.75 8.586 10.344 1 93.5 111 ASP B O 1
ATOM 1932 N N . GLY B 1 112 ? 15.836 6.883 9.266 1 93.38 112 GLY B N 1
ATOM 1933 C CA . GLY B 1 112 ? 14.992 6.551 10.398 1 93.38 112 GLY B CA 1
ATOM 1934 C C . GLY B 1 112 ? 13.648 7.254 10.367 1 93.38 112 GLY B C 1
ATOM 1935 O O . GLY B 1 112 ? 12.797 7.012 11.227 1 93.38 112 GLY B O 1
ATOM 1936 N N . ASN B 1 113 ? 13.492 8.141 9.383 1 95.88 113 ASN B N 1
ATOM 1937 C CA . ASN B 1 113 ? 12.195 8.789 9.219 1 95.88 113 ASN B CA 1
ATOM 1938 C C . ASN B 1 113 ? 11.227 7.914 8.422 1 95.88 113 ASN B C 1
ATOM 1940 O O . ASN B 1 113 ? 11.625 6.895 7.863 1 95.88 113 ASN B O 1
ATOM 1944 N N . TYR B 1 114 ? 10.008 8.281 8.539 1 98.62 114 TYR B N 1
ATOM 1945 C CA . TYR B 1 114 ? 9 7.523 7.801 1 98.62 114 TYR B CA 1
ATOM 1946 C C . TYR B 1 114 ? 8.438 8.344 6.648 1 98.62 114 TYR B C 1
ATOM 1948 O O . TYR B 1 114 ? 8.078 9.508 6.824 1 98.62 114 TYR B O 1
ATOM 1956 N N . LEU B 1 115 ? 8.398 7.723 5.496 1 98.56 115 LEU B N 1
ATOM 1957 C CA . LEU B 1 115 ? 7.836 8.344 4.301 1 98.56 115 LEU B CA 1
ATOM 1958 C C . LEU B 1 115 ? 6.613 7.574 3.814 1 98.56 115 LEU B C 1
ATOM 1960 O O . LEU B 1 115 ? 6.574 6.344 3.893 1 98.56 115 LEU B O 1
ATOM 1964 N N . ILE B 1 116 ? 5.672 8.258 3.281 1 98.5 116 ILE B N 1
ATOM 1965 C CA . ILE B 1 116 ? 4.461 7.621 2.771 1 98.5 116 ILE B CA 1
ATOM 1966 C C . ILE B 1 116 ? 4.758 6.934 1.442 1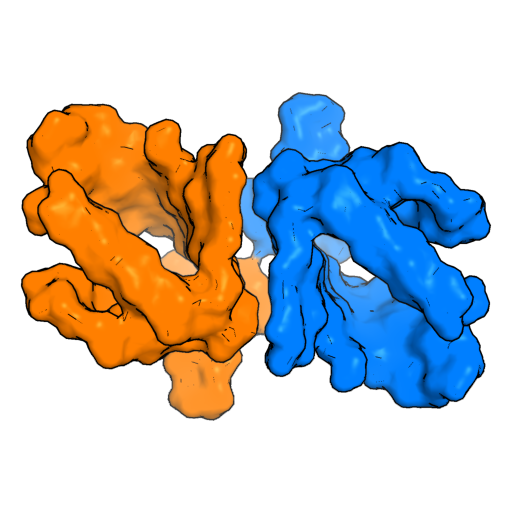 98.5 116 ILE B C 1
ATOM 1968 O O . ILE B 1 116 ? 5.32 7.543 0.532 1 98.5 116 ILE B O 1
ATOM 1972 N N . VAL B 1 117 ? 4.359 5.668 1.308 1 98.5 117 VAL B N 1
ATOM 1973 C CA . VAL B 1 117 ? 4.566 4.941 0.061 1 98.5 117 VAL B CA 1
ATOM 1974 C C . VAL B 1 117 ? 3.223 4.688 -0.619 1 98.5 117 VAL B C 1
ATOM 1976 O O . VAL B 1 117 ? 3.166 4.453 -1.828 1 98.5 117 VAL B O 1
ATOM 1979 N N . TYR B 1 118 ? 2.199 4.633 0.072 1 98.56 118 TYR B N 1
ATOM 1980 C CA . TYR B 1 118 ? 0.83 4.406 -0.375 1 98.56 118 TYR B CA 1
ATOM 1981 C C . TYR B 1 118 ? -0.147 5.297 0.385 1 98.56 118 TYR B C 1
ATOM 1983 O O . TYR B 1 118 ? -0.193 5.266 1.617 1 98.56 118 TYR B O 1
ATOM 1991 N N . ASP B 1 119 ? -0.802 6.129 -0.297 1 97.88 119 ASP B N 1
ATOM 1992 C CA . ASP B 1 119 ? -1.777 7.066 0.25 1 97.88 119 ASP B CA 1
ATOM 1993 C C . ASP B 1 119 ? -3.098 6.996 -0.516 1 97.88 119 ASP B C 1
ATOM 1995 O O . ASP B 1 119 ? -3.17 7.406 -1.677 1 97.88 119 ASP B O 1
ATOM 1999 N N . LYS B 1 120 ? -4.125 6.477 0.149 1 97.5 120 LYS B N 1
ATOM 2000 C CA . LYS B 1 120 ? -5.418 6.328 -0.516 1 97.5 120 LYS B CA 1
ATOM 2001 C C . LYS B 1 120 ? -6.523 7.031 0.266 1 97.5 120 LYS B C 1
ATOM 2003 O O . LYS B 1 120 ? -6.602 6.91 1.49 1 97.5 120 LYS B O 1
ATOM 2008 N N . PHE B 1 121 ? -7.305 7.707 -0.496 1 94.75 121 PHE B N 1
ATOM 2009 C CA . PHE B 1 121 ? -8.453 8.344 0.136 1 94.75 121 PHE B CA 1
ATOM 2010 C C . PHE B 1 121 ? -9.711 8.141 -0.693 1 94.75 121 PHE B C 1
ATOM 2012 O O . PHE B 1 121 ? -9.641 7.891 -1.898 1 94.75 121 PHE B O 1
ATOM 2019 N N . ASP B 1 122 ? -10.766 8.141 -0.004 1 92.19 122 ASP B N 1
ATOM 2020 C CA . ASP B 1 122 ? -12.102 8.023 -0.595 1 92.19 122 ASP B CA 1
ATOM 2021 C C . ASP B 1 122 ? -12.859 9.344 -0.49 1 92.19 122 ASP B C 1
ATOM 2023 O O . ASP B 1 122 ? -12.898 9.961 0.577 1 92.19 122 ASP B O 1
ATOM 2027 N N . LEU B 1 123 ? -13.234 9.906 -1.582 1 81.19 123 LEU B N 1
ATOM 2028 C CA . LEU B 1 123 ? -14.062 11.109 -1.541 1 81.19 123 LEU B CA 1
ATOM 2029 C C . LEU B 1 123 ? -15.547 10.742 -1.553 1 81.19 123 LEU B C 1
ATOM 2031 O O . LEU B 1 123 ? -15.953 9.797 -2.23 1 81.19 123 LEU B O 1
#

Sequence (246 aa):
MGYSKEELENLLKVSEDAADVAVELKDHEGISKLYHEDAVLIHSGSNATYGRKAIADNFVQLMKLFDKFVLKKGDIW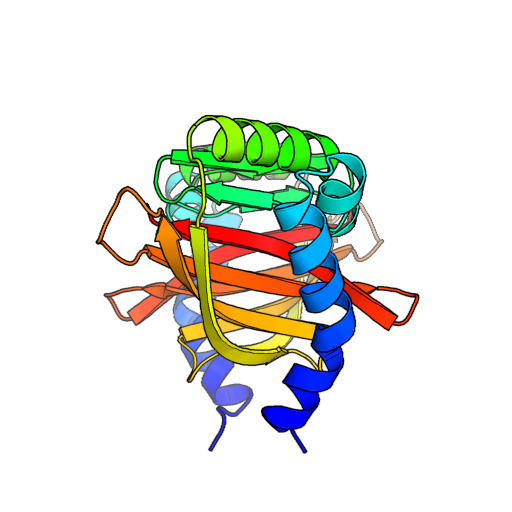EVNDAEYIVRKGEFRFDDNPKWMTYIQFYKRSEDGNYLIVYDKFDLMGYSKEELENLLKVSEDAADVAVELKDHEGISKLYHEDAVLIHSGSNATYGRKAIADNFVQLMKLFDKFVLKKGDIWEVNDAEYIVRKGEFRFDDNPKWMTYIQFYKRSEDGNYLIVYDKFDL

Radius of gyration: 18.28 Å; Cα contacts (8 Å, |Δi|>4): 490; chains: 2; bounding box: 40×48×44 Å

Solvent-accessible surface area (backbone atoms only — not comparable to full-atom values): 12952 Å² total; per-residue (Å²): 132,82,81,51,66,69,56,51,48,60,62,43,41,64,46,54,53,49,46,52,52,17,59,74,65,67,32,53,69,53,46,20,66,46,35,28,73,71,12,37,40,31,43,62,94,75,51,68,36,62,24,25,66,54,38,20,54,52,48,53,53,50,46,70,74,35,89,51,70,50,76,43,85,55,56,68,45,58,38,80,92,56,43,26,37,38,40,34,32,36,33,30,42,76,91,37,91,61,76,25,45,36,40,35,35,26,35,56,43,94,88,66,45,50,23,33,40,39,37,37,36,44,128,132,83,79,51,67,67,56,51,50,60,62,42,40,64,45,52,52,49,46,52,52,17,59,73,64,66,32,52,69,52,45,21,66,47,35,28,74,71,12,37,41,32,42,61,92,74,50,69,36,62,24,25,65,54,38,22,54,50,48,54,52,50,47,71,76,37,91,51,68,48,78,44,85,55,56,68,44,60,36,81,92,56,42,26,36,40,40,35,32,37,34,30,42,75,91,36,92,61,76,26,45,37,41,35,36,29,35,55,42,94,86,65,45,50,22,33,40,37,38,37,35,44,130

InterPro domains:
  IPR032710 NTF2-like domain superfamily [SSF54427] (18-122)
  IPR037401 SnoaL-like domain [PF12680] (22-112)

Foldseek 3Di:
DFDDQVRLCVLQVVLVVLVVVCLVVLPLVSQLVQADQQAWEDAPPPDIDGGSNRVSVVSSVVCVVAPDKDWDWDGKGADPRNQKMKTKTWMDTPVGPDIKIKMWIWGQDPVSHTHTRYIYIYD/DFDDQVRLCVLQVVLVVLVVVCLVVLPLVSQLVQADQQAWEDAPPPDIDGGSNRVSVVSSVVCVVAPDKDWDWDGKGADPRNQKMKTKTWMDTPVGPDIKIKMWIWGQDPVSHTHTRYIYIYD

Nearest PDB structures (foldseek):
  5jpu-assembly1_B  TM=6.561E-01  e=3.541E-06  Rhodococcus erythropolis
  5kp1-assembly2_C  TM=6.452E-01  e=4.256E-06  Pseudomonas putida
  5yqt-assembly2_B  TM=6.461E-01  e=5.782E-06  Rhodococcus erythropolis
  4xdw-assembly2_F  TM=6.445E-01  e=1.067E-05  Rhodococcus erythropolis
  4cdl-assembly1_A  TM=6.323E-01  e=1.067E-05  Pseudomonas putida

Secondary structure (DSSP, 8-state):
-PPPHHHHHHHHHHHHHHHHHHHHHT-HHHHHTTEEEEEEEEETTTEEEESHHHHHHHHHHHHHH-S-EEEEEEEEEEETTTTEEEEEEEEEETT--S-EEEEEEEEE-TTS-EEEEEEEE--/-PPPHHHHHHHHHHHHHHHHHHHHHT-HHHHHTTEEEEEEEEETTTEEEESHHHHHHHHHHHHHH-S-EEEEEEEEEEETTTTEEEEEEEEEETT--S-EEEEEEEEE-TTS-EEEEEEEE--

Organism: Bursaphelenchus xylophilus (NCBI:txid6326)

pLDDT: mean 93.63, std 6.53, range [57.5, 98.75]